Protein AF-A0A2A3TTP2-F1 (afdb_monomer_lite)

Secondary structure (DSSP, 8-state):
------------------PPP-PPPPP---TTSEEEEEE-TTS-EEEEEE--HHHHIIIIIGGGEETTEE-HHHHHHHHHHHTBSS---HHHHHTTS-TGGGEEEEEEE-TTS-EEEEEEE---HHHHHHHHHHTB-TTS-B-HHHHHHHHHHHTEEES---GGGGGS-S-HHHHHHHHHHHHHHHHTTSTHHHHHHHHHHHHHHHT-

Foldseek 3Di:
DDDDPDDPPPCPPLPPFQWDDDDFAFDDDDPVFDWDWDQFPNRDIWIWTDPDDVCCCVQQVVQQDDLNDGQPLRNLVSLCVPTTRGNDDQVRQQVRFDPVLQKDWDWDQWPVRDIDIWIFGAQGPSLLSVLQVQQADSVRDGPVLSSLQSLLVRTGPPPNDDPVVCVRTDCSVVSSVVSVVSNVSRSVSGSSVVVSVVSVVVSVVVVD

Organism: Levilactobacillus brevis (NCBI:txid1580)

pLDDT: mean 88.19, std 18.25, range [30.67, 98.69]

Radius of gyration: 20.8 Å; chains: 1; bounding box: 52×46×54 Å

Structure (mmCIF, N/CA/C/O backbone):
data_AF-A0A2A3TTP2-F1
#
_entry.id   AF-A0A2A3TTP2-F1
#
loop_
_atom_site.group_PDB
_atom_site.id
_atom_site.type_symbol
_atom_site.label_atom_id
_atom_site.label_alt_id
_atom_site.label_comp_id
_atom_site.label_asym_id
_atom_site.label_entity_id
_atom_site.label_seq_id
_atom_site.pdbx_PDB_ins_code
_atom_site.Cartn_x
_atom_site.Cartn_y
_atom_site.Cartn_z
_atom_site.occupancy
_atom_site.B_iso_or_equiv
_atom_site.auth_seq_id
_atom_site.auth_comp_id
_atom_site.auth_asym_id
_atom_site.auth_atom_id
_atom_site.pdbx_PDB_model_num
ATOM 1 N N . MET A 1 1 ? -23.633 38.082 28.194 1.00 39.59 1 MET A N 1
ATOM 2 C CA . MET A 1 1 ? -24.013 36.800 27.574 1.00 39.59 1 MET A CA 1
ATOM 3 C C . MET A 1 1 ? -22.923 36.446 26.596 1.00 39.59 1 MET A C 1
ATOM 5 O O . MET A 1 1 ? -22.713 37.151 25.622 1.00 39.59 1 MET A O 1
ATOM 9 N N . THR A 1 2 ? -22.137 35.472 27.019 1.00 36.56 2 THR A N 1
ATOM 10 C CA . THR A 1 2 ? -21.093 34.767 26.287 1.00 36.56 2 THR A CA 1
ATOM 11 C C . THR A 1 2 ? -21.729 33.800 25.306 1.00 36.56 2 THR A C 1
ATOM 13 O O . THR A 1 2 ? -22.613 33.064 25.720 1.00 36.56 2 THR A O 1
ATOM 16 N N . GLU A 1 3 ? -21.207 33.734 24.091 1.00 37.69 3 GLU A N 1
ATOM 17 C CA . GLU A 1 3 ? -21.042 32.471 23.374 1.00 37.69 3 GLU A CA 1
ATOM 18 C C . GLU A 1 3 ? -19.829 32.648 22.457 1.00 37.69 3 GLU A C 1
ATOM 20 O O . GLU A 1 3 ? -19.797 33.505 21.576 1.00 37.69 3 GLU A O 1
ATOM 25 N N . LYS A 1 4 ? -18.753 31.945 22.820 1.00 33.88 4 LYS A N 1
ATOM 26 C CA . LYS A 1 4 ? -17.576 31.743 21.985 1.00 33.88 4 LYS A CA 1
ATOM 27 C C . LYS A 1 4 ? -17.893 30.526 21.128 1.00 33.88 4 LYS A C 1
ATOM 29 O O . LYS A 1 4 ? -18.061 29.446 21.682 1.00 33.88 4 LYS A O 1
ATOM 34 N N . ASP A 1 5 ? -17.929 30.712 19.817 1.00 36.34 5 ASP A N 1
ATOM 35 C CA . ASP A 1 5 ? -17.832 29.612 18.866 1.00 36.34 5 ASP A CA 1
ATOM 36 C C . ASP A 1 5 ? -16.412 29.035 18.940 1.00 36.34 5 ASP A C 1
ATOM 38 O O . ASP A 1 5 ? -15.449 29.621 18.437 1.00 36.34 5 ASP A O 1
ATOM 42 N N . GLU A 1 6 ? -16.266 27.896 19.614 1.00 33.97 6 GLU A N 1
ATOM 43 C CA . GLU A 1 6 ? -15.087 27.046 19.485 1.00 33.97 6 GLU A CA 1
ATOM 44 C C . GLU A 1 6 ? -15.267 26.170 18.245 1.00 33.97 6 GLU A C 1
ATOM 46 O O . GLU A 1 6 ? -15.889 25.111 18.274 1.00 33.97 6 GLU A O 1
ATOM 51 N N . ALA A 1 7 ? -14.708 26.630 17.127 1.00 32.50 7 ALA A N 1
ATOM 52 C CA . ALA A 1 7 ? -14.416 25.759 16.003 1.00 32.50 7 ALA A CA 1
ATOM 53 C C . ALA A 1 7 ? -13.406 24.700 16.475 1.00 32.50 7 ALA A C 1
ATOM 55 O O . ALA A 1 7 ? -12.249 25.018 16.760 1.00 32.50 7 ALA A O 1
ATOM 56 N N . GLN A 1 8 ? -13.851 23.445 16.576 1.00 32.38 8 GLN A N 1
ATOM 57 C CA . GLN A 1 8 ? -12.972 22.297 16.771 1.00 32.38 8 GLN A CA 1
ATOM 58 C C . GLN A 1 8 ? -12.010 22.216 15.585 1.00 32.38 8 GLN A C 1
ATOM 60 O O . GLN A 1 8 ? -12.371 21.826 14.477 1.00 32.38 8 GLN A O 1
ATOM 65 N N . ALA A 1 9 ? -10.768 22.624 15.826 1.00 30.67 9 ALA A N 1
ATOM 66 C CA . ALA A 1 9 ? -9.667 22.374 14.924 1.00 30.67 9 ALA A CA 1
ATOM 67 C C . ALA A 1 9 ? -9.434 20.858 14.865 1.00 30.67 9 ALA A C 1
ATOM 69 O O . ALA A 1 9 ? -8.957 20.258 15.830 1.00 30.67 9 ALA A O 1
ATOM 70 N N . THR A 1 10 ? -9.747 20.238 13.729 1.00 31.72 10 THR A N 1
ATOM 71 C CA . THR A 1 10 ? -9.201 18.931 13.359 1.00 31.72 10 THR A CA 1
ATOM 72 C C . THR A 1 10 ? -7.696 19.096 13.206 1.00 31.72 10 THR A C 1
ATOM 74 O O . THR A 1 10 ? -7.185 19.506 12.164 1.00 31.72 10 THR A O 1
ATOM 77 N N . ASN A 1 11 ? -6.985 18.850 14.301 1.00 34.56 11 ASN A N 1
ATOM 78 C CA . ASN A 1 11 ? -5.535 18.840 14.361 1.00 34.56 11 ASN A CA 1
ATOM 79 C C . ASN A 1 11 ? -5.049 17.529 13.724 1.00 34.56 11 ASN A C 1
ATOM 81 O O . ASN A 1 11 ? -4.617 16.606 14.410 1.00 34.56 11 ASN A O 1
ATOM 85 N N . THR A 1 12 ? -5.153 17.416 12.399 1.00 37.44 12 THR A N 1
ATOM 86 C CA . THR A 1 12 ? -4.472 16.350 11.661 1.00 37.44 12 THR A CA 1
ATOM 87 C C . THR A 1 12 ? -2.995 16.725 11.627 1.00 37.44 12 THR A C 1
ATOM 89 O O . THR A 1 12 ? -2.518 17.397 10.713 1.00 37.44 12 THR A O 1
ATOM 92 N N . ALA A 1 13 ? -2.273 16.376 12.691 1.00 35.25 13 ALA A N 1
ATOM 93 C CA . ALA A 1 13 ? -0.829 16.496 12.719 1.00 35.25 13 ALA A CA 1
ATOM 94 C C . ALA A 1 13 ? -0.271 15.614 11.595 1.00 35.25 13 ALA A C 1
ATOM 96 O O . ALA A 1 13 ? -0.283 14.389 11.690 1.00 35.25 13 ALA A O 1
ATOM 97 N N . VAL A 1 14 ? 0.193 16.245 10.515 1.00 37.81 14 VAL A N 1
ATOM 98 C CA . VAL A 1 14 ? 1.004 15.582 9.494 1.00 37.81 14 VAL A CA 1
ATOM 99 C C . VAL A 1 14 ? 2.281 15.148 10.199 1.00 37.81 14 VAL A C 1
ATOM 101 O O . VAL A 1 14 ? 3.166 15.959 10.475 1.00 37.81 14 VAL A O 1
ATOM 104 N N . LYS A 1 15 ? 2.335 13.876 10.588 1.00 43.06 15 LYS A N 1
ATOM 105 C CA . LYS A 1 15 ? 3.514 13.279 11.201 1.00 43.06 15 LYS A CA 1
ATOM 106 C C . LYS A 1 15 ? 4.619 13.303 10.147 1.00 43.06 15 LYS A C 1
ATOM 108 O O . LYS A 1 15 ? 4.478 12.697 9.092 1.00 43.06 15 LYS A O 1
ATOM 113 N N . THR A 1 16 ? 5.698 14.040 10.403 1.00 40.31 16 THR A N 1
ATOM 114 C CA . THR A 1 16 ? 6.881 14.025 9.537 1.00 40.31 16 THR A CA 1
ATOM 115 C C . THR A 1 16 ? 7.521 12.648 9.647 1.00 40.31 16 THR A C 1
ATOM 117 O O . THR A 1 16 ? 8.136 12.314 10.663 1.00 40.31 16 THR A O 1
ATOM 120 N N . THR A 1 17 ? 7.313 11.812 8.640 1.00 51.41 17 THR A N 1
ATOM 121 C CA . THR A 1 17 ? 7.633 10.397 8.741 1.00 51.41 17 THR A CA 1
ATOM 122 C C . THR A 1 17 ? 9.123 10.143 8.577 1.00 51.41 17 THR A C 1
ATOM 124 O O . THR A 1 17 ? 9.726 10.488 7.564 1.00 51.41 17 THR A O 1
ATOM 127 N N . THR A 1 18 ? 9.748 9.547 9.594 1.00 54.12 18 THR A N 1
ATOM 128 C CA . THR A 1 18 ? 11.189 9.264 9.577 1.00 54.12 18 THR A CA 1
ATOM 129 C C . THR A 1 18 ? 11.417 7.881 8.965 1.00 54.12 18 THR A C 1
ATOM 131 O O . THR A 1 18 ? 11.303 6.868 9.657 1.00 54.12 18 THR A O 1
ATOM 134 N N . ARG A 1 19 ? 11.715 7.834 7.659 1.00 68.81 19 ARG A N 1
ATOM 135 C CA . ARG A 1 19 ? 11.901 6.582 6.900 1.00 68.81 19 ARG A CA 1
ATOM 136 C C . ARG A 1 19 ? 13.218 5.883 7.265 1.00 68.81 19 ARG A C 1
ATOM 138 O O . ARG A 1 19 ? 14.263 6.532 7.364 1.00 68.81 19 ARG A O 1
ATOM 145 N N . LYS A 1 20 ? 13.210 4.554 7.439 1.00 65.12 20 LYS A N 1
ATOM 146 C CA . LYS A 1 20 ? 14.442 3.780 7.701 1.00 65.12 20 LYS A CA 1
ATOM 147 C C . LYS A 1 20 ? 15.233 3.511 6.414 1.00 65.12 20 LYS A C 1
ATOM 149 O O . LYS A 1 20 ? 14.691 3.078 5.401 1.00 65.12 20 LYS A O 1
ATOM 154 N N . LYS A 1 21 ? 16.559 3.673 6.493 1.00 56.47 21 LYS A N 1
ATOM 155 C CA . LYS A 1 21 ? 17.506 3.312 5.426 1.00 56.47 21 LYS A CA 1
ATOM 156 C C . LYS A 1 21 ? 17.661 1.787 5.333 1.00 56.47 21 LYS A C 1
ATOM 158 O O . LYS A 1 21 ? 17.961 1.150 6.343 1.00 56.47 21 LYS A O 1
ATOM 163 N N . ALA A 1 22 ? 17.518 1.205 4.143 1.00 60.09 22 ALA A N 1
ATOM 164 C CA . ALA A 1 22 ? 17.702 -0.231 3.909 1.00 60.09 22 ALA A CA 1
ATOM 165 C C . ALA A 1 22 ? 18.687 -0.475 2.754 1.00 60.09 22 ALA A C 1
ATOM 167 O O . ALA A 1 22 ? 18.695 0.254 1.768 1.00 60.09 22 ALA A O 1
ATOM 168 N N . THR A 1 23 ? 19.539 -1.499 2.876 1.00 54.22 23 THR A N 1
ATOM 169 C CA . THR A 1 23 ? 20.556 -1.828 1.861 1.00 54.22 23 THR A CA 1
ATOM 170 C C . THR A 1 23 ? 20.078 -3.002 0.998 1.00 54.22 23 THR A C 1
ATOM 172 O O . THR A 1 23 ? 19.914 -4.103 1.532 1.00 54.22 23 THR A O 1
ATOM 175 N N . PRO A 1 24 ? 19.875 -2.827 -0.318 1.00 59.62 24 PRO A N 1
ATOM 176 C CA . PRO A 1 24 ? 19.347 -3.881 -1.182 1.00 59.62 24 PRO A CA 1
ATOM 177 C C . PRO A 1 24 ? 20.398 -4.935 -1.567 1.00 59.62 24 PRO A C 1
ATOM 179 O O . PRO A 1 24 ? 21.606 -4.678 -1.593 1.00 59.62 24 PRO A O 1
ATOM 182 N N . LYS A 1 25 ? 19.929 -6.135 -1.941 1.00 57.06 25 LYS A N 1
ATOM 183 C CA . LYS A 1 25 ? 20.753 -7.148 -2.624 1.00 57.06 25 LYS A CA 1
ATOM 184 C C . LYS A 1 25 ? 20.909 -6.767 -4.100 1.00 57.06 25 LYS A C 1
ATOM 186 O O . LYS A 1 25 ? 19.914 -6.576 -4.796 1.00 57.06 25 LYS A O 1
ATOM 191 N N . LYS A 1 26 ? 22.153 -6.694 -4.585 1.00 54.66 26 LYS A N 1
ATOM 192 C CA . LYS A 1 26 ? 22.475 -6.312 -5.971 1.00 54.66 26 LYS A CA 1
ATOM 193 C C . LYS A 1 26 ? 22.101 -7.420 -6.962 1.00 54.66 26 LYS A C 1
ATOM 195 O O . LYS A 1 26 ? 22.529 -8.561 -6.792 1.00 54.66 26 LYS A O 1
ATOM 200 N N . LYS A 1 27 ? 21.378 -7.069 -8.028 1.00 56.06 27 LYS A N 1
ATOM 201 C CA . LYS A 1 27 ? 21.260 -7.884 -9.251 1.00 56.06 27 LYS A CA 1
ATOM 202 C C . LYS A 1 27 ? 22.264 -7.355 -10.289 1.00 56.06 27 LYS A C 1
ATOM 204 O O . LYS A 1 27 ? 22.537 -6.163 -10.316 1.00 56.06 27 LYS A O 1
ATOM 209 N N . ASN A 1 28 ? 22.852 -8.237 -11.102 1.00 53.97 28 ASN A N 1
ATOM 210 C CA . ASN A 1 28 ? 23.812 -7.861 -12.150 1.00 53.97 28 ASN A CA 1
ATOM 211 C C . ASN A 1 28 ? 23.094 -7.755 -13.502 1.00 53.97 28 ASN A C 1
ATOM 213 O O . ASN A 1 28 ? 22.789 -8.785 -14.103 1.00 53.97 28 ASN A O 1
ATOM 217 N N . TYR A 1 29 ? 22.873 -6.540 -14.003 1.00 59.47 29 TYR A N 1
ATOM 218 C CA . TYR A 1 29 ? 22.369 -6.297 -15.359 1.00 59.47 29 TYR A CA 1
ATOM 219 C C . TYR A 1 29 ? 23.425 -5.601 -16.244 1.00 59.47 29 TYR A C 1
ATOM 221 O O . TYR A 1 29 ? 24.465 -5.135 -15.771 1.00 59.47 29 TYR A O 1
ATOM 229 N N . SER A 1 30 ? 23.203 -5.599 -17.564 1.00 60.75 30 SER A N 1
ATOM 230 C CA . SER A 1 30 ? 24.155 -5.069 -18.552 1.00 60.75 30 SER A CA 1
ATOM 231 C C . SER A 1 30 ? 24.137 -3.538 -18.609 1.00 60.75 30 SER A C 1
ATOM 233 O O . SER A 1 30 ? 23.110 -2.948 -18.932 1.00 60.75 30 SER A O 1
ATOM 235 N N . LYS A 1 31 ? 25.307 -2.902 -18.451 1.00 62.25 31 LYS A N 1
ATOM 236 C CA . LYS A 1 31 ? 25.517 -1.436 -18.538 1.00 62.25 31 LYS A CA 1
ATOM 237 C C . LYS A 1 31 ? 25.180 -0.799 -19.899 1.00 62.25 31 LYS A C 1
ATOM 239 O O . LYS A 1 31 ? 25.322 0.405 -20.065 1.00 62.25 31 LYS A O 1
ATOM 244 N N . THR A 1 32 ? 24.824 -1.599 -20.902 1.00 76.06 32 THR A N 1
ATOM 245 C CA . THR A 1 32 ? 24.463 -1.127 -22.249 1.00 76.06 32 THR A CA 1
ATOM 246 C C . THR A 1 32 ? 22.987 -0.755 -22.384 1.00 76.06 32 THR A C 1
ATOM 248 O O . THR A 1 32 ? 22.600 -0.168 -23.393 1.00 76.06 32 THR A O 1
ATOM 251 N N . MET A 1 33 ? 22.154 -1.124 -21.410 1.00 84.06 33 MET A N 1
ATOM 252 C CA . MET A 1 33 ? 20.734 -0.775 -21.393 1.00 84.06 33 MET A CA 1
ATOM 253 C C . MET A 1 33 ? 20.541 0.673 -20.930 1.00 84.06 33 MET A C 1
ATOM 255 O O . MET A 1 33 ? 21.427 1.259 -20.313 1.00 84.06 33 MET A O 1
ATOM 259 N N . LYS A 1 34 ? 19.383 1.272 -21.236 1.00 91.12 34 LYS A N 1
ATOM 260 C CA . LYS A 1 34 ? 19.037 2.587 -20.678 1.00 91.12 34 LYS A CA 1
ATOM 261 C C . LYS A 1 34 ? 18.768 2.417 -19.184 1.00 91.12 34 LYS A C 1
ATOM 263 O O . LYS A 1 34 ? 17.953 1.566 -18.821 1.00 91.12 34 LYS A O 1
ATOM 268 N N . GLN A 1 35 ? 19.431 3.220 -18.358 1.00 93.19 35 GLN A N 1
ATOM 269 C CA . GLN A 1 35 ? 19.325 3.164 -16.902 1.00 93.19 35 GLN A CA 1
ATOM 270 C C . GLN A 1 35 ? 19.128 4.561 -16.313 1.00 93.19 35 GLN A C 1
ATOM 272 O O . GLN A 1 35 ? 19.567 5.550 -16.904 1.00 93.19 35 GLN A O 1
ATOM 277 N N . GLU A 1 36 ? 18.504 4.631 -15.144 1.00 94.50 36 GLU A N 1
ATOM 278 C CA . GLU A 1 36 ? 18.348 5.860 -14.368 1.00 94.50 36 GLU A CA 1
ATOM 279 C C . GLU A 1 36 ? 18.420 5.541 -12.875 1.00 94.50 36 GLU A C 1
ATOM 281 O O . GLU A 1 36 ? 17.774 4.605 -12.414 1.00 94.50 36 GLU A O 1
ATOM 286 N N . THR A 1 37 ? 19.209 6.303 -12.118 1.00 95.00 37 THR A N 1
ATOM 287 C CA . THR A 1 37 ? 19.206 6.215 -10.654 1.00 95.00 37 THR A CA 1
ATOM 288 C C . THR A 1 37 ? 18.190 7.202 -10.100 1.00 95.00 37 THR A C 1
ATOM 290 O O . THR A 1 37 ? 18.296 8.402 -10.352 1.00 95.00 37 THR A O 1
ATOM 293 N N . PHE A 1 38 ? 17.245 6.700 -9.314 1.00 96.31 38 PHE A N 1
ATOM 294 C CA . PHE A 1 38 ? 16.326 7.486 -8.504 1.00 96.31 38 PHE A CA 1
ATOM 295 C C . PHE A 1 38 ? 16.814 7.527 -7.053 1.00 96.31 38 PHE A C 1
ATOM 297 O O . PHE A 1 38 ? 17.166 6.492 -6.486 1.00 96.31 38 PHE A O 1
ATOM 304 N N . THR A 1 39 ? 16.818 8.711 -6.445 1.00 95.00 39 THR A N 1
ATOM 305 C CA . THR A 1 39 ? 17.136 8.893 -5.024 1.00 95.00 39 THR A CA 1
ATOM 306 C C . THR A 1 39 ? 15.856 9.246 -4.277 1.00 95.00 39 THR A C 1
ATOM 308 O O . THR A 1 39 ? 15.274 10.301 -4.517 1.00 95.00 39 THR A O 1
ATOM 311 N N . ALA A 1 40 ? 15.445 8.355 -3.380 1.00 95.19 40 ALA A N 1
ATOM 312 C CA . ALA A 1 40 ? 14.324 8.527 -2.463 1.00 95.19 40 ALA A CA 1
ATOM 313 C C . ALA A 1 40 ? 14.541 9.696 -1.491 1.00 95.19 40 ALA A C 1
ATOM 315 O O . ALA A 1 40 ? 15.687 10.054 -1.197 1.00 95.19 40 ALA A O 1
ATOM 316 N N . GLU A 1 41 ? 13.468 10.228 -0.896 1.00 92.00 41 GLU A N 1
ATOM 317 C CA . GLU A 1 41 ? 13.590 11.259 0.154 1.00 92.00 41 GLU A CA 1
ATOM 318 C C . GLU A 1 41 ? 14.356 10.741 1.384 1.00 92.00 41 GLU A C 1
ATOM 320 O O . GLU A 1 41 ? 15.033 11.503 2.075 1.00 92.00 41 GLU A O 1
ATOM 325 N N . SER A 1 42 ? 14.325 9.425 1.624 1.00 89.06 42 SER A N 1
ATOM 326 C CA . SER A 1 42 ? 15.141 8.752 2.644 1.00 89.06 42 SER A CA 1
ATOM 327 C C . SER A 1 42 ? 16.649 8.743 2.338 1.00 89.06 42 SER A C 1
ATOM 329 O O . SER A 1 42 ? 17.462 8.367 3.189 1.00 89.06 42 SER A O 1
ATOM 331 N N . GLY A 1 43 ? 17.046 9.118 1.118 1.00 89.81 43 GLY A N 1
ATOM 332 C CA . GLY A 1 43 ? 18.412 9.027 0.606 1.00 89.81 43 GLY A CA 1
ATOM 333 C C . GLY A 1 43 ? 18.815 7.625 0.131 1.00 89.81 43 GLY A C 1
ATOM 334 O O . GLY A 1 43 ? 20.001 7.392 -0.124 1.00 89.81 43 GLY A O 1
ATOM 335 N N . ASN A 1 44 ? 17.876 6.676 0.041 1.00 90.81 44 ASN A N 1
ATOM 336 C CA . ASN A 1 44 ? 18.105 5.394 -0.627 1.00 90.81 44 ASN A CA 1
ATOM 337 C C . ASN A 1 44 ? 18.170 5.596 -2.149 1.00 90.81 44 ASN A C 1
ATOM 339 O O . ASN A 1 44 ? 17.378 6.339 -2.722 1.00 90.81 44 ASN A O 1
ATOM 343 N N . GLU A 1 45 ? 19.099 4.912 -2.813 1.00 93.12 45 GLU A N 1
ATOM 344 C CA . GLU A 1 45 ? 19.222 4.945 -4.271 1.00 93.12 45 GLU A CA 1
ATOM 345 C C . GLU A 1 45 ? 18.665 3.662 -4.891 1.00 93.12 45 GLU A C 1
ATOM 347 O O . GLU A 1 45 ? 18.962 2.550 -4.441 1.00 93.12 45 GLU A O 1
ATOM 352 N N . TYR A 1 46 ? 17.891 3.829 -5.960 1.00 93.69 46 TYR A N 1
ATOM 353 C CA . TYR A 1 46 ? 17.254 2.766 -6.721 1.00 93.69 46 TYR A CA 1
ATOM 354 C C . TYR A 1 46 ? 17.650 2.916 -8.186 1.00 93.69 46 TYR A C 1
ATOM 356 O O . TYR A 1 46 ? 17.367 3.931 -8.816 1.00 93.69 46 TYR A O 1
ATOM 364 N N . LEU A 1 47 ? 18.330 1.913 -8.735 1.00 93.12 47 LEU A N 1
ATOM 365 C CA . LEU A 1 47 ? 18.697 1.897 -10.147 1.00 93.12 47 LEU A CA 1
ATOM 366 C C . LEU A 1 47 ? 17.569 1.244 -10.949 1.00 93.12 47 LEU A C 1
ATOM 368 O O . LEU A 1 47 ? 17.203 0.098 -10.687 1.00 93.12 47 LEU A O 1
ATOM 372 N N . PHE A 1 48 ? 17.021 1.970 -11.915 1.00 95.31 48 PHE A N 1
ATOM 373 C CA . PHE A 1 48 ? 16.020 1.482 -12.854 1.00 95.31 48 PHE A CA 1
ATOM 374 C C . PHE A 1 48 ? 16.672 1.149 -14.183 1.00 95.31 48 PHE A C 1
ATOM 376 O O . PHE A 1 48 ? 17.513 1.905 -14.671 1.00 95.31 48 PHE A O 1
ATOM 383 N N . THR A 1 49 ? 16.225 0.062 -14.800 1.00 93.25 49 THR A N 1
ATOM 384 C CA . THR A 1 49 ? 16.718 -0.383 -16.100 1.00 93.25 49 THR A CA 1
ATOM 385 C C . THR A 1 49 ? 15.581 -0.706 -17.029 1.00 93.25 49 THR A C 1
ATOM 387 O O . THR A 1 49 ? 14.589 -1.324 -16.650 1.00 93.25 49 THR A O 1
ATOM 390 N N . TYR A 1 50 ? 15.735 -0.278 -18.279 1.00 94.94 50 TYR A N 1
ATOM 391 C CA . TYR A 1 50 ? 14.778 -0.549 -19.334 1.00 94.94 50 TYR A CA 1
ATOM 392 C C . TYR A 1 50 ? 15.252 -1.743 -20.179 1.00 94.94 50 TYR A C 1
ATOM 394 O O . TYR A 1 50 ? 16.108 -1.567 -21.054 1.00 94.94 50 TYR A O 1
ATOM 402 N N . PRO A 1 51 ? 14.700 -2.957 -19.973 1.00 91.69 51 PRO A N 1
ATOM 403 C CA . PRO A 1 51 ? 15.153 -4.185 -20.637 1.00 91.69 51 PRO A CA 1
ATOM 404 C C . PRO A 1 51 ? 14.712 -4.306 -22.107 1.00 91.69 51 PRO A C 1
ATOM 406 O O . PRO A 1 51 ? 14.928 -5.338 -22.741 1.00 91.69 51 PRO A O 1
ATOM 409 N N . GLY A 1 52 ? 14.099 -3.260 -22.663 1.00 92.56 52 GLY A N 1
ATOM 410 C CA . GLY A 1 52 ? 13.634 -3.202 -24.044 1.00 92.56 52 GLY A CA 1
ATOM 411 C C . GLY A 1 52 ? 12.114 -3.266 -24.166 1.00 92.56 52 GLY A C 1
ATOM 412 O O . GLY A 1 52 ? 11.419 -3.888 -23.365 1.00 92.56 52 GLY A O 1
ATOM 413 N N . THR A 1 53 ? 11.596 -2.627 -25.212 1.00 94.88 53 THR A N 1
ATOM 414 C CA . THR A 1 53 ? 10.166 -2.324 -25.360 1.00 94.88 53 THR A CA 1
ATOM 415 C C . THR A 1 53 ? 9.272 -3.554 -25.382 1.00 94.88 53 THR A C 1
ATOM 417 O O . THR A 1 53 ? 8.287 -3.598 -24.653 1.00 94.88 53 THR A O 1
ATOM 420 N N . PHE A 1 54 ? 9.624 -4.584 -26.156 1.00 95.06 54 PHE A N 1
ATOM 421 C CA . PHE A 1 54 ? 8.825 -5.812 -26.207 1.00 95.06 54 PHE A CA 1
ATOM 422 C C . PHE A 1 54 ? 8.759 -6.512 -24.843 1.00 95.06 54 PHE A C 1
ATOM 424 O O . PHE A 1 54 ? 7.700 -6.975 -24.427 1.00 95.06 54 PHE A O 1
ATOM 431 N N . PHE A 1 55 ? 9.886 -6.553 -24.125 1.00 95.00 55 PHE A N 1
ATOM 432 C CA . PHE A 1 55 ? 9.944 -7.167 -22.803 1.00 95.00 55 PHE A CA 1
ATOM 433 C C . PHE A 1 55 ? 9.086 -6.396 -21.800 1.00 95.00 55 PHE A C 1
ATOM 435 O O . PHE A 1 55 ? 8.306 -7.009 -21.080 1.00 95.00 55 PHE A O 1
ATOM 442 N N . VAL A 1 56 ? 9.196 -5.065 -21.767 1.00 96.75 56 VAL A N 1
ATOM 443 C CA . VAL A 1 56 ? 8.415 -4.223 -20.850 1.00 96.75 56 VAL A CA 1
ATOM 444 C C . VAL A 1 56 ? 6.921 -4.304 -21.153 1.00 96.75 56 VAL A C 1
ATOM 446 O O . VAL A 1 56 ? 6.135 -4.485 -20.224 1.00 96.75 56 VAL A O 1
ATOM 449 N N . GLN A 1 57 ? 6.525 -4.265 -22.430 1.00 97.06 57 GLN A N 1
ATOM 450 C CA . GLN A 1 57 ? 5.126 -4.461 -22.816 1.00 97.06 57 GLN A CA 1
ATOM 451 C C . GLN A 1 57 ? 4.599 -5.791 -22.264 1.00 97.06 57 GLN A C 1
ATOM 453 O O . GLN A 1 57 ? 3.612 -5.802 -21.542 1.00 97.06 57 GLN A O 1
ATOM 458 N N . GLN A 1 58 ? 5.311 -6.897 -22.498 1.00 97.25 58 GLN A N 1
ATOM 459 C CA . GLN A 1 58 ? 4.842 -8.222 -22.092 1.00 97.25 58 GLN A CA 1
ATOM 460 C C . GLN A 1 58 ? 4.898 -8.461 -20.573 1.00 97.25 58 GLN A C 1
ATOM 462 O O . GLN A 1 58 ? 4.023 -9.117 -20.009 1.00 97.25 58 GLN A O 1
ATOM 467 N N . LYS A 1 59 ? 5.978 -8.037 -19.908 1.00 97.06 59 LYS A N 1
ATOM 468 C CA . LYS A 1 59 ? 6.298 -8.438 -18.525 1.00 97.06 59 LYS A CA 1
ATOM 469 C C . LYS A 1 59 ? 5.919 -7.410 -17.473 1.00 97.06 59 LYS A C 1
ATOM 471 O O . LYS A 1 59 ? 5.954 -7.762 -16.298 1.00 97.06 59 LYS A O 1
ATOM 476 N N . VAL A 1 60 ? 5.579 -6.189 -17.878 1.00 96.94 60 VAL A N 1
ATOM 477 C CA . VAL A 1 60 ? 5.158 -5.109 -16.978 1.00 96.94 60 VAL A CA 1
ATOM 478 C C . VAL A 1 60 ? 3.754 -4.644 -17.325 1.00 96.94 60 VAL A C 1
ATOM 480 O O . VAL A 1 60 ? 2.861 -4.743 -16.488 1.00 96.94 60 VAL A O 1
ATOM 483 N N . VAL A 1 61 ? 3.532 -4.191 -18.560 1.00 96.62 61 VAL A N 1
ATOM 484 C CA . VAL A 1 61 ? 2.239 -3.615 -18.953 1.00 96.62 61 VAL A CA 1
ATOM 485 C C . VAL A 1 61 ? 1.172 -4.705 -19.042 1.00 96.62 61 VAL A C 1
ATOM 487 O O . VAL A 1 61 ? 0.265 -4.728 -18.221 1.00 96.62 61 VAL A O 1
ATOM 490 N N . ASP A 1 62 ? 1.319 -5.669 -19.951 1.00 96.56 62 ASP A N 1
ATOM 491 C CA . ASP A 1 62 ? 0.323 -6.726 -20.174 1.00 96.56 62 ASP A CA 1
ATOM 492 C C . ASP A 1 62 ? 0.136 -7.603 -18.926 1.00 96.56 62 ASP A C 1
ATOM 494 O O . ASP A 1 62 ? -0.978 -8.001 -18.597 1.00 96.56 62 ASP A O 1
ATOM 498 N N . ALA A 1 63 ? 1.225 -7.867 -18.196 1.00 96.75 63 ALA A N 1
ATOM 499 C CA . ALA A 1 63 ? 1.212 -8.668 -16.973 1.00 96.75 63 ALA A CA 1
ATOM 500 C C . ALA A 1 63 ? 0.464 -8.007 -15.801 1.00 96.75 63 ALA A C 1
ATOM 502 O O . ALA A 1 63 ? 0.126 -8.702 -14.845 1.00 96.75 63 ALA A O 1
ATOM 503 N N . SER A 1 64 ? 0.216 -6.694 -15.864 1.00 97.38 64 SER A N 1
ATOM 504 C CA . SER A 1 64 ? -0.520 -5.948 -14.838 1.00 97.38 64 SER A CA 1
ATOM 505 C C . SER A 1 64 ? -1.976 -5.664 -15.205 1.00 97.38 64 SER A C 1
ATOM 507 O O . SER A 1 64 ? -2.680 -5.012 -14.442 1.00 97.38 64 SER A O 1
ATOM 509 N N . MET A 1 65 ? -2.460 -6.154 -16.348 1.00 95.50 65 MET A N 1
ATOM 510 C CA . MET A 1 65 ? -3.838 -5.930 -16.783 1.00 95.50 65 MET A CA 1
ATOM 511 C C . MET A 1 65 ? -4.783 -7.013 -16.247 1.00 95.50 65 MET A C 1
ATOM 513 O O . MET A 1 65 ? -4.610 -8.199 -16.524 1.00 95.50 65 MET A O 1
ATOM 517 N N . VAL A 1 66 ? -5.841 -6.598 -15.550 1.00 90.94 66 VAL A N 1
ATOM 518 C CA . VAL A 1 66 ? -6.928 -7.457 -15.059 1.00 90.94 66 VAL A CA 1
ATOM 519 C C . VAL A 1 66 ? -8.262 -6.845 -15.469 1.00 90.94 66 VAL A C 1
ATOM 521 O O . VAL A 1 66 ? -8.542 -5.683 -15.189 1.00 90.94 66 VAL A O 1
ATOM 524 N N . ASN A 1 67 ? -9.104 -7.621 -16.159 1.00 86.44 67 ASN A N 1
ATOM 525 C CA . ASN A 1 67 ? -10.442 -7.194 -16.595 1.00 86.44 67 ASN A CA 1
ATOM 526 C C . ASN A 1 67 ? -10.469 -5.840 -17.340 1.00 86.44 67 ASN A C 1
ATOM 528 O O . ASN A 1 67 ? -11.426 -5.081 -17.225 1.00 86.44 67 ASN A O 1
ATOM 532 N N . GLY A 1 68 ? -9.418 -5.535 -18.110 1.00 85.56 68 GLY A N 1
ATOM 533 C CA . GLY A 1 68 ? -9.312 -4.298 -18.894 1.00 85.56 68 GLY A CA 1
ATOM 534 C C . GLY A 1 68 ? -8.792 -3.077 -18.128 1.00 85.56 68 GLY A C 1
ATOM 535 O O . GLY A 1 68 ? -8.649 -2.017 -18.732 1.00 85.56 68 GLY A O 1
ATOM 536 N N . PHE A 1 69 ? -8.454 -3.222 -16.847 1.00 90.06 69 PHE A N 1
ATOM 537 C CA . PHE A 1 69 ? -7.827 -2.181 -16.034 1.00 90.06 69 PHE A CA 1
ATOM 538 C C . PHE A 1 69 ? -6.437 -2.616 -15.585 1.00 90.06 69 PHE A C 1
ATOM 540 O O . PHE A 1 69 ? -6.148 -3.807 -15.493 1.00 90.06 69 PHE A O 1
ATOM 547 N N . GLN A 1 70 ? -5.579 -1.645 -15.294 1.00 93.25 70 GLN A N 1
ATOM 548 C CA . GLN A 1 70 ? -4.285 -1.924 -14.696 1.00 93.25 70 GLN A CA 1
ATOM 549 C C . GLN A 1 70 ? -4.445 -2.117 -13.184 1.00 93.25 70 GLN A C 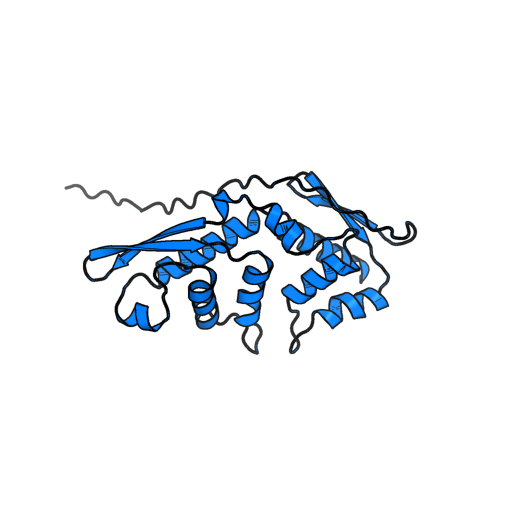1
ATOM 551 O O . GLN A 1 70 ? -4.892 -1.207 -12.482 1.00 93.25 70 GLN A O 1
ATOM 556 N N . ASP A 1 71 ? -4.078 -3.300 -12.706 1.00 96.06 71 ASP A N 1
ATOM 557 C CA . ASP A 1 71 ? -4.022 -3.660 -11.293 1.00 96.06 71 ASP A CA 1
ATOM 558 C C . ASP A 1 71 ? -2.701 -3.157 -10.696 1.00 96.06 71 ASP A C 1
ATOM 560 O O . ASP A 1 71 ? -1.613 -3.490 -11.186 1.00 96.06 71 ASP A O 1
ATOM 564 N N . LYS A 1 72 ? -2.777 -2.329 -9.645 1.00 95.38 72 LYS A N 1
ATOM 565 C CA . LYS A 1 72 ? -1.577 -1.731 -9.045 1.00 95.38 72 LYS A CA 1
ATOM 566 C C . LYS A 1 72 ? -0.685 -2.756 -8.359 1.00 95.38 72 LYS A C 1
ATOM 568 O O . LYS A 1 72 ? 0.533 -2.614 -8.427 1.00 95.38 72 LYS A O 1
ATOM 573 N N . VAL A 1 73 ? -1.250 -3.783 -7.721 1.00 97.50 73 VAL A N 1
ATOM 574 C CA . VAL A 1 73 ? -0.457 -4.819 -7.042 1.00 97.50 73 VAL A CA 1
ATOM 575 C C . VAL A 1 73 ? 0.399 -5.550 -8.072 1.00 97.50 73 VAL A C 1
ATOM 577 O O . VAL A 1 73 ? 1.613 -5.664 -7.891 1.00 97.50 73 VAL A O 1
ATOM 580 N N . LEU A 1 74 ? -0.202 -5.967 -9.189 1.00 98.12 74 LEU A N 1
ATOM 581 C CA . LEU A 1 74 ? 0.518 -6.648 -10.265 1.00 98.12 74 LEU A CA 1
ATOM 582 C C . LEU A 1 74 ? 1.514 -5.729 -10.979 1.00 98.12 74 LEU A C 1
ATOM 584 O O . LEU A 1 74 ? 2.621 -6.165 -11.302 1.00 98.12 74 LEU A O 1
ATOM 588 N N . LEU A 1 75 ? 1.156 -4.459 -11.203 1.00 98.31 75 LEU A N 1
ATOM 589 C CA . LEU A 1 75 ? 2.074 -3.472 -11.772 1.00 98.31 75 LEU A CA 1
ATOM 590 C C . LEU A 1 75 ? 3.318 -3.319 -10.898 1.00 98.31 75 LEU A C 1
ATOM 592 O O . LEU A 1 75 ? 4.435 -3.431 -11.400 1.00 98.31 75 LEU A O 1
ATOM 596 N N . TYR A 1 76 ? 3.143 -3.093 -9.599 1.00 98.38 76 TYR A N 1
ATOM 597 C CA . TYR A 1 76 ? 4.260 -2.866 -8.687 1.00 98.38 76 TYR A CA 1
ATOM 598 C C . TYR A 1 76 ? 5.130 -4.114 -8.526 1.00 98.38 76 TYR A C 1
ATOM 600 O O . TYR A 1 76 ? 6.357 -4.014 -8.567 1.00 98.38 76 TYR A O 1
ATOM 608 N N . GLU A 1 77 ? 4.530 -5.306 -8.462 1.00 98.19 77 GLU A N 1
ATOM 609 C CA . GLU A 1 77 ? 5.282 -6.566 -8.505 1.00 98.19 77 GLU A CA 1
ATOM 610 C C . GLU A 1 77 ? 6.102 -6.699 -9.794 1.00 98.19 77 GLU A C 1
ATOM 612 O O . GLU A 1 77 ? 7.267 -7.113 -9.760 1.00 98.19 77 GLU A O 1
ATOM 617 N N . ALA A 1 78 ? 5.535 -6.306 -10.935 1.00 97.88 78 ALA A N 1
ATOM 618 C CA . ALA A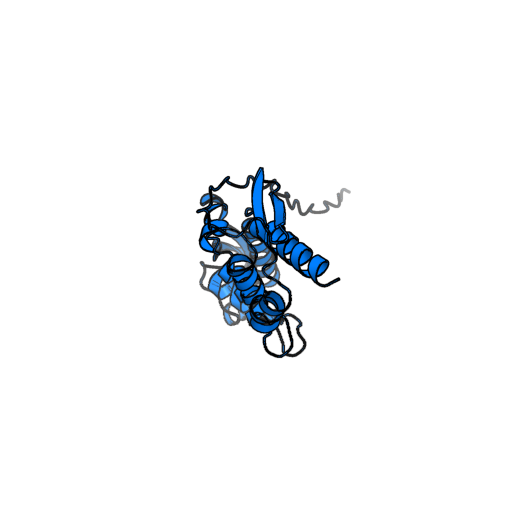 1 78 ? 6.243 -6.341 -12.202 1.00 97.88 78 ALA A CA 1
ATOM 619 C C . ALA A 1 78 ? 7.366 -5.296 -12.291 1.00 97.88 78 ALA A C 1
ATOM 621 O O . ALA A 1 78 ? 8.434 -5.620 -12.818 1.00 97.88 78 ALA A O 1
ATOM 622 N N . LEU A 1 79 ? 7.176 -4.084 -11.762 1.00 98.19 79 LEU A N 1
ATOM 623 C CA . LEU A 1 79 ? 8.215 -3.052 -11.697 1.00 98.19 79 LEU A CA 1
ATOM 624 C C . LEU A 1 79 ? 9.377 -3.497 -10.805 1.00 98.19 79 LEU A C 1
ATOM 626 O O . LEU A 1 79 ? 10.523 -3.508 -11.260 1.00 98.19 79 LEU A O 1
ATOM 630 N N . MET A 1 80 ? 9.095 -3.945 -9.577 1.00 96.69 80 MET A N 1
ATOM 631 C CA . MET A 1 80 ? 10.118 -4.457 -8.654 1.00 96.69 80 MET A CA 1
ATOM 632 C C . MET A 1 80 ? 10.916 -5.614 -9.264 1.00 96.69 80 MET A C 1
ATOM 634 O O . MET A 1 80 ? 12.132 -5.704 -9.098 1.00 96.69 80 MET A O 1
ATOM 638 N N . LYS A 1 81 ? 10.240 -6.498 -10.005 1.00 94.81 81 LYS A N 1
ATOM 639 C CA . LYS A 1 81 ? 10.869 -7.673 -10.608 1.00 94.81 81 LYS A CA 1
ATOM 640 C C . LYS A 1 81 ? 11.707 -7.355 -11.844 1.00 94.81 81 LYS A C 1
ATOM 642 O O . LYS A 1 81 ? 12.746 -7.990 -12.033 1.00 94.81 81 LYS A O 1
ATOM 647 N N . ASN A 1 82 ? 11.227 -6.457 -12.703 1.00 94.44 82 ASN A N 1
ATOM 648 C CA . ASN A 1 82 ? 11.729 -6.317 -14.072 1.00 94.44 82 ASN A CA 1
ATOM 649 C C . ASN A 1 82 ? 12.397 -4.971 -14.371 1.00 94.44 82 ASN A C 1
ATOM 651 O O . ASN A 1 82 ? 13.127 -4.889 -15.356 1.00 94.44 82 ASN A O 1
ATOM 655 N N . ILE A 1 83 ? 12.125 -3.934 -13.575 1.00 95.50 83 ILE A N 1
ATOM 656 C CA . ILE A 1 83 ? 12.627 -2.571 -13.798 1.00 95.50 83 ILE A CA 1
ATOM 657 C C . ILE A 1 83 ? 13.657 -2.184 -12.740 1.00 95.50 83 ILE A C 1
ATOM 659 O O . ILE A 1 83 ? 14.695 -1.630 -13.089 1.00 95.50 83 ILE A O 1
ATOM 663 N N . LEU A 1 84 ? 13.413 -2.493 -11.465 1.00 94.56 84 LEU A N 1
ATOM 664 C CA . LEU A 1 84 ? 14.361 -2.18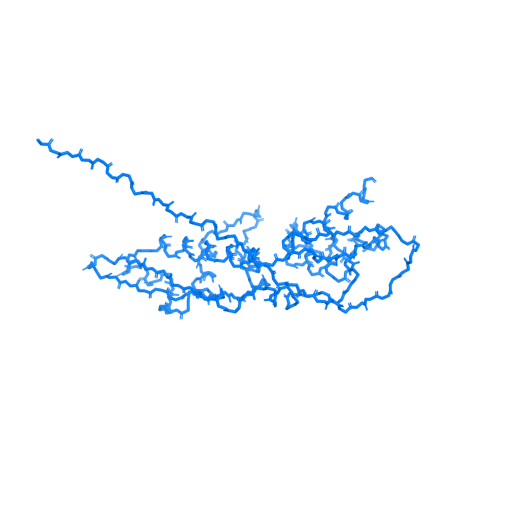3 -10.396 1.00 94.56 84 LEU A CA 1
ATOM 665 C C . LEU A 1 84 ? 15.538 -3.173 -10.386 1.00 94.56 84 LEU A C 1
ATOM 667 O O . LEU A 1 84 ? 15.364 -4.395 -10.336 1.00 94.56 84 LEU A O 1
ATOM 671 N N . GLU A 1 85 ? 16.762 -2.647 -10.354 1.00 88.00 85 GLU A N 1
ATOM 672 C CA . GLU A 1 85 ? 17.984 -3.439 -10.232 1.00 88.00 85 GLU A CA 1
ATOM 673 C C . GLU A 1 85 ? 18.266 -3.838 -8.779 1.00 88.00 85 GLU A C 1
ATOM 675 O O . GLU A 1 85 ? 19.184 -3.351 -8.121 1.00 88.00 85 GLU A O 1
ATOM 680 N N . GLY A 1 86 ? 17.475 -4.772 -8.266 1.00 85.00 86 GLY A N 1
ATOM 681 C CA . GLY A 1 86 ? 17.688 -5.350 -6.945 1.00 85.00 86 GLY A CA 1
ATOM 682 C C . GLY A 1 86 ? 16.652 -6.404 -6.602 1.00 85.00 86 GLY A C 1
ATOM 683 O O . GLY A 1 86 ? 15.690 -6.635 -7.340 1.00 85.00 86 GLY A O 1
ATOM 684 N N . ASP A 1 87 ? 16.886 -7.112 -5.505 1.00 86.19 87 ASP A N 1
ATOM 685 C CA . ASP A 1 87 ? 15.900 -8.034 -4.940 1.00 86.19 87 ASP A CA 1
ATOM 686 C C . ASP A 1 87 ? 14.939 -7.262 -4.033 1.00 86.19 87 ASP A C 1
ATOM 688 O O . ASP A 1 87 ? 15.089 -7.253 -2.813 1.00 86.19 87 ASP A O 1
ATOM 692 N N . TYR A 1 88 ? 14.033 -6.522 -4.673 1.00 91.62 88 TYR A N 1
ATOM 693 C CA . TYR A 1 88 ? 12.982 -5.761 -4.013 1.00 91.62 88 TYR A CA 1
ATOM 694 C C . TYR A 1 88 ? 11.678 -6.551 -4.042 1.00 91.62 88 TYR A C 1
ATOM 696 O O . TYR A 1 88 ? 11.289 -7.106 -5.072 1.00 91.62 88 TYR A O 1
ATOM 704 N N . ASP A 1 89 ? 11.008 -6.569 -2.904 1.00 94.81 89 ASP A N 1
ATOM 705 C CA . ASP A 1 89 ? 9.683 -7.126 -2.696 1.00 94.81 89 ASP A CA 1
ATOM 706 C C . ASP A 1 89 ? 8.932 -6.262 -1.674 1.00 94.81 89 ASP A C 1
ATOM 708 O O . ASP A 1 89 ? 9.473 -5.306 -1.115 1.00 94.81 89 ASP A O 1
ATOM 712 N N . TRP A 1 90 ? 7.668 -6.593 -1.431 1.00 96.94 90 TRP A N 1
ATOM 713 C CA . TRP A 1 90 ? 6.848 -5.906 -0.437 1.00 96.94 90 TRP A CA 1
ATOM 714 C C . TRP A 1 90 ? 7.496 -5.915 0.956 1.00 96.94 90 TRP A C 1
ATOM 716 O O . TRP A 1 90 ? 7.531 -4.879 1.614 1.00 96.94 90 TRP A O 1
ATOM 726 N N . ASP A 1 91 ? 8.096 -7.041 1.357 1.00 95.75 91 ASP A N 1
ATOM 727 C CA . ASP A 1 91 ? 8.752 -7.209 2.658 1.00 95.75 91 ASP A CA 1
ATOM 728 C C . ASP A 1 91 ? 9.961 -6.279 2.841 1.00 95.75 91 ASP A C 1
ATOM 730 O O . ASP A 1 91 ? 10.241 -5.833 3.957 1.00 95.75 91 ASP A O 1
ATOM 734 N N . TYR A 1 92 ? 10.718 -5.997 1.775 1.00 94.81 92 TYR A N 1
ATOM 735 C CA . TYR A 1 92 ? 11.806 -5.021 1.797 1.00 94.81 92 TYR A CA 1
ATOM 736 C C . TYR A 1 92 ? 11.286 -3.634 2.182 1.00 94.81 92 TYR A C 1
ATOM 738 O O . TYR A 1 92 ? 11.868 -2.982 3.051 1.00 94.81 92 TYR A O 1
ATOM 746 N N . PHE A 1 93 ? 10.185 -3.204 1.568 1.00 96.19 93 PHE A N 1
ATOM 747 C CA . PHE A 1 93 ? 9.594 -1.894 1.820 1.00 96.19 93 PHE A CA 1
ATOM 748 C C . PHE A 1 93 ? 8.855 -1.844 3.168 1.00 96.19 93 PHE A C 1
ATOM 750 O O . PHE A 1 93 ? 9.021 -0.884 3.916 1.00 96.19 93 PHE A O 1
ATOM 757 N N . ASP A 1 94 ? 8.166 -2.918 3.569 1.00 95.56 94 ASP A N 1
ATOM 758 C CA . ASP A 1 94 ? 7.500 -3.023 4.879 1.00 95.56 94 ASP A CA 1
ATOM 759 C C . ASP A 1 94 ? 8.484 -2.947 6.066 1.00 95.56 94 ASP A C 1
ATOM 761 O O . ASP A 1 94 ? 8.122 -2.517 7.166 1.00 95.56 94 ASP A O 1
ATOM 765 N N . LYS A 1 95 ? 9.751 -3.338 5.867 1.00 94.69 95 LYS A N 1
ATOM 766 C CA . LYS A 1 95 ? 10.821 -3.194 6.876 1.00 94.69 95 LYS A CA 1
ATOM 767 C C . LYS A 1 95 ? 11.283 -1.751 7.078 1.00 94.69 95 LYS A C 1
ATOM 769 O O . LYS A 1 95 ? 11.972 -1.480 8.063 1.00 94.69 95 LYS A O 1
ATOM 774 N N . GLN A 1 96 ? 10.944 -0.841 6.165 1.00 94.38 96 GLN A N 1
ATOM 775 C CA . GLN A 1 96 ? 11.278 0.578 6.305 1.00 94.38 96 GLN A CA 1
ATOM 776 C C . GLN A 1 96 ? 10.354 1.289 7.305 1.00 94.38 96 GLN A C 1
ATOM 778 O O . GLN A 1 96 ? 10.774 2.258 7.938 1.00 94.38 96 GLN A O 1
ATOM 783 N N . ILE A 1 97 ? 9.138 0.765 7.476 1.00 94.88 97 ILE A N 1
ATOM 784 C CA . ILE A 1 97 ? 8.114 1.252 8.404 1.00 94.88 97 ILE A CA 1
ATOM 785 C C . ILE A 1 97 ? 8.510 0.879 9.838 1.00 94.88 97 ILE A C 1
ATOM 787 O O . ILE A 1 97 ? 8.945 -0.253 10.099 1.00 94.88 97 ILE A O 1
ATOM 791 N N . GLN A 1 98 ? 8.380 1.814 10.781 1.00 93.38 98 GLN A N 1
ATOM 792 C CA . GLN A 1 98 ? 8.737 1.559 12.180 1.00 93.38 98 GLN A CA 1
ATOM 793 C C . GLN A 1 98 ? 7.728 0.608 12.833 1.00 93.38 98 GLN A C 1
ATOM 795 O O . GLN A 1 98 ? 6.543 0.636 12.518 1.00 93.38 98 GLN A O 1
ATOM 800 N N . ASP A 1 99 ? 8.186 -0.285 13.716 1.00 93.62 99 ASP A N 1
ATOM 801 C CA . ASP A 1 99 ? 7.286 -1.293 14.291 1.00 93.62 99 ASP A CA 1
ATOM 802 C C . ASP A 1 99 ? 6.299 -0.662 15.280 1.00 93.62 99 ASP A C 1
ATOM 804 O O . ASP A 1 99 ? 5.150 -1.099 15.332 1.00 93.62 99 ASP A O 1
ATOM 808 N N . GLU A 1 100 ? 6.709 0.393 15.998 1.00 94.44 100 GLU A N 1
ATOM 809 C CA . GLU A 1 100 ? 5.812 1.195 16.841 1.00 94.44 100 GLU A CA 1
ATOM 810 C C . GLU A 1 100 ? 4.667 1.856 16.059 1.00 94.44 100 GLU A C 1
ATOM 812 O O . GLU A 1 100 ? 3.563 1.991 16.584 1.00 94.44 100 GLU A O 1
ATOM 817 N N . ASP A 1 101 ? 4.896 2.188 14.789 1.00 95.81 101 ASP A N 1
ATOM 818 C CA . ASP A 1 101 ? 3.942 2.914 13.949 1.00 95.81 101 ASP A CA 1
ATOM 819 C C . ASP A 1 101 ? 2.924 1.981 13.274 1.00 95.81 101 ASP A C 1
ATOM 821 O O . ASP A 1 101 ? 1.879 2.417 12.796 1.00 95.81 101 ASP A O 1
ATOM 825 N N . LYS A 1 102 ? 3.155 0.661 13.311 1.00 97.31 102 LYS A N 1
ATOM 826 C CA . LYS A 1 102 ? 2.247 -0.359 12.752 1.00 97.31 102 LYS A CA 1
ATOM 827 C C . LYS A 1 102 ? 1.011 -0.622 13.611 1.00 97.31 102 LYS A C 1
ATOM 829 O O . LYS A 1 102 ? 0.221 -1.510 13.278 1.00 97.31 102 LYS A O 1
ATOM 834 N N . THR A 1 103 ? 0.824 0.108 14.703 1.00 98.00 103 THR A N 1
ATOM 835 C CA . THR A 1 103 ? -0.349 -0.006 15.574 1.00 98.00 103 THR A CA 1
ATOM 836 C C . THR A 1 103 ? -0.846 1.367 15.993 1.00 98.00 103 THR A C 1
ATOM 838 O O . THR A 1 103 ? -0.044 2.266 16.213 1.00 98.00 103 THR A O 1
ATOM 841 N N . ASN A 1 104 ? -2.160 1.517 16.138 1.00 97.62 104 ASN A N 1
ATOM 842 C CA . ASN A 1 104 ? -2.783 2.728 16.669 1.00 97.62 104 ASN A CA 1
ATOM 843 C C . ASN A 1 104 ? -4.112 2.372 17.361 1.00 97.62 104 ASN A C 1
ATOM 845 O O . ASN A 1 104 ? -4.542 1.214 17.322 1.00 97.62 104 ASN A O 1
ATOM 849 N N . SER A 1 105 ? -4.782 3.343 17.972 1.00 97.62 105 SER A N 1
ATOM 850 C CA . SER A 1 105 ? -6.178 3.211 18.379 1.00 97.62 105 SER A CA 1
ATOM 851 C C . SER A 1 105 ? -7.008 4.422 17.966 1.00 97.62 105 SER A C 1
ATOM 853 O O . SER A 1 105 ? -6.490 5.512 17.737 1.00 97.62 105 SER A O 1
ATOM 855 N N . ALA A 1 106 ? -8.310 4.197 17.825 1.00 97.56 106 ALA A N 1
ATOM 856 C CA . ALA A 1 106 ? -9.313 5.219 17.567 1.00 97.56 106 ALA A CA 1
ATOM 857 C C . ALA A 1 106 ? -10.477 5.018 18.539 1.00 97.56 106 ALA A C 1
ATOM 859 O O . ALA A 1 106 ? -10.792 3.883 18.892 1.00 97.56 106 ALA A O 1
ATOM 860 N N . THR A 1 107 ? -11.132 6.093 18.965 1.00 97.94 107 THR A N 1
ATOM 861 C CA . THR A 1 107 ? -12.308 6.014 19.844 1.00 97.94 107 THR A CA 1
ATOM 862 C C . THR A 1 107 ? -13.540 6.578 19.154 1.00 97.94 107 THR A C 1
ATOM 864 O O . THR A 1 107 ? -13.446 7.521 18.364 1.00 97.94 107 THR A O 1
ATOM 867 N N . ALA A 1 108 ? -14.712 6.032 19.456 1.00 97.56 108 ALA A N 1
ATOM 868 C CA . ALA A 1 108 ? -15.996 6.621 19.084 1.00 97.56 108 ALA A CA 1
ATOM 869 C C . ALA A 1 108 ? -16.978 6.509 20.252 1.00 97.56 108 ALA A C 1
ATOM 871 O O . ALA A 1 108 ? -16.952 5.517 20.977 1.00 97.56 108 ALA A O 1
ATOM 872 N N . GLU A 1 109 ? -17.810 7.534 20.423 1.00 97.19 109 GLU A N 1
ATOM 873 C CA . GLU A 1 109 ? -18.948 7.502 21.342 1.00 97.19 109 GLU A CA 1
ATOM 874 C C . GLU A 1 109 ? -20.090 6.720 20.683 1.00 97.19 109 GLU A C 1
ATOM 876 O O . GLU A 1 109 ? -20.367 6.914 19.495 1.00 97.19 109 GLU A O 1
ATOM 881 N N . ASP A 1 110 ? -20.702 5.820 21.445 1.00 95.38 110 ASP A N 1
ATOM 882 C CA . ASP A 1 110 ? -21.894 5.079 21.052 1.00 95.38 110 ASP A CA 1
ATOM 883 C C . ASP A 1 110 ? -23.176 5.836 21.460 1.00 95.38 110 ASP A C 1
ATOM 885 O O . ASP A 1 110 ? -23.143 6.767 22.264 1.00 95.38 110 ASP A O 1
ATOM 889 N N . HIS A 1 111 ? -24.332 5.431 20.941 1.00 92.81 111 HIS A N 1
ATOM 890 C CA . HIS A 1 111 ? -25.631 6.064 21.193 1.00 92.81 111 HIS A CA 1
ATOM 891 C C . HIS A 1 111 ? -26.059 6.059 22.673 1.00 92.81 111 HIS A C 1
ATOM 893 O O . HIS A 1 111 ? -26.934 6.831 23.072 1.00 92.81 111 HIS A O 1
ATOM 899 N N . ASP A 1 112 ? -25.475 5.182 23.493 1.00 93.75 112 ASP A N 1
ATOM 900 C CA . ASP A 1 112 ? -25.684 5.120 24.941 1.00 93.75 112 ASP A CA 1
ATOM 901 C C . ASP A 1 112 ? -24.733 6.041 25.738 1.00 93.75 112 ASP A C 1
ATOM 903 O O . ASP A 1 112 ? -24.822 6.109 26.968 1.00 93.75 112 ASP A O 1
ATOM 907 N N . GLY A 1 113 ? -23.863 6.780 25.039 1.00 93.12 113 GLY A N 1
ATOM 908 C CA . GLY A 1 113 ? -22.872 7.700 25.593 1.00 93.12 113 GLY A CA 1
ATOM 909 C C . GLY A 1 113 ? -21.566 7.032 26.034 1.00 93.12 113 GLY A C 1
ATOM 910 O O . GLY A 1 113 ? -20.703 7.710 26.596 1.00 93.12 113 GLY A O 1
ATOM 911 N N . ASN A 1 114 ? -21.397 5.721 25.825 1.00 95.19 114 ASN A N 1
ATOM 912 C CA . ASN A 1 114 ? -20.152 5.032 26.155 1.00 95.19 114 ASN A CA 1
ATOM 913 C C . ASN A 1 114 ? -19.096 5.237 25.060 1.00 95.19 114 ASN A C 1
ATOM 915 O O . ASN A 1 114 ? -19.372 5.106 23.871 1.00 95.19 114 ASN A O 1
ATOM 919 N N . GLU A 1 115 ? -17.846 5.489 25.457 1.00 97.12 115 GLU A N 1
ATOM 920 C CA . GLU A 1 115 ? -16.719 5.471 24.522 1.00 97.12 115 GLU A CA 1
ATOM 921 C C . GLU A 1 115 ? -16.229 4.039 24.273 1.00 97.12 115 GLU A C 1
ATOM 923 O O . GLU A 1 115 ? -15.886 3.303 25.204 1.00 97.12 115 GLU A O 1
ATOM 928 N N . VAL A 1 116 ? -16.126 3.667 22.998 1.00 97.62 116 VAL A N 1
ATOM 929 C CA . VAL A 1 116 ? -15.559 2.392 22.549 1.00 97.62 116 VAL A CA 1
ATOM 930 C C . VAL A 1 116 ? -14.196 2.641 21.906 1.00 97.62 116 VAL A C 1
ATOM 932 O O . VAL A 1 116 ? -14.069 3.448 20.984 1.00 97.62 116 VAL A O 1
ATOM 935 N N . GLU A 1 117 ? -13.168 1.931 22.377 1.00 98.25 117 GLU A N 1
ATOM 936 C CA . GLU A 1 117 ? -11.830 1.937 21.776 1.00 98.25 117 GLU A CA 1
ATOM 937 C C . GLU A 1 117 ? -11.693 0.837 20.711 1.00 98.25 117 GLU A C 1
ATOM 939 O O . GLU A 1 117 ? -11.952 -0.344 20.961 1.00 98.25 117 GLU A O 1
ATOM 944 N N . TYR A 1 118 ? -11.195 1.228 19.539 1.00 98.44 118 TYR A N 1
ATOM 945 C CA . TYR A 1 118 ? -10.893 0.371 18.402 1.00 98.44 118 TYR A CA 1
ATOM 946 C C . TYR A 1 118 ? -9.381 0.302 18.195 1.00 98.44 118 TYR A C 1
ATOM 948 O O . TYR A 1 118 ? -8.719 1.318 17.992 1.00 98.44 118 TYR A O 1
ATOM 956 N N . LYS A 1 119 ? -8.816 -0.906 18.218 1.00 98.62 119 LYS A N 1
ATOM 957 C CA . LYS A 1 119 ? -7.389 -1.149 17.979 1.00 98.62 119 LYS A CA 1
ATOM 958 C C . LYS A 1 119 ? -7.141 -1.358 16.496 1.00 98.62 119 LYS A C 1
ATOM 960 O O . LYS A 1 119 ? -7.754 -2.230 15.876 1.00 98.62 119 LYS A O 1
ATOM 965 N N . LEU A 1 120 ? -6.200 -0.594 15.961 1.00 98.69 120 LEU A N 1
ATOM 966 C CA . LEU A 1 120 ? -5.787 -0.624 14.568 1.00 98.69 120 LEU A CA 1
ATOM 967 C C . LEU A 1 120 ? -4.427 -1.309 14.443 1.00 98.69 120 LEU A C 1
ATOM 969 O O . LEU A 1 120 ? -3.521 -1.084 15.250 1.00 98.69 120 LEU A O 1
ATOM 973 N N . LYS A 1 121 ? -4.270 -2.136 13.413 1.00 98.50 121 LYS A N 1
ATOM 974 C CA . LYS A 1 121 ? -2.997 -2.759 13.057 1.00 98.50 121 LYS A CA 1
ATOM 975 C C . LYS A 1 121 ? -2.752 -2.628 11.564 1.00 98.50 121 LYS A C 1
ATOM 977 O O . LYS A 1 121 ? -3.625 -2.922 10.754 1.00 98.50 121 LYS A O 1
ATOM 982 N N . TYR A 1 122 ? -1.551 -2.198 11.202 1.00 98.50 122 TYR A N 1
ATOM 983 C CA . TYR A 1 122 ? -1.161 -2.060 9.812 1.00 98.50 122 TYR A CA 1
ATOM 984 C C . TYR A 1 122 ? -0.981 -3.451 9.182 1.00 98.50 122 TYR A C 1
ATOM 986 O O . TYR A 1 122 ? -0.235 -4.274 9.727 1.00 98.50 122 TYR A O 1
ATOM 994 N N . PRO A 1 123 ? -1.649 -3.747 8.054 1.00 98.25 123 PRO A N 1
ATOM 995 C CA . PRO A 1 123 ? -1.672 -5.089 7.485 1.00 98.25 123 PRO A CA 1
ATOM 996 C C . PRO A 1 123 ? -0.491 -5.384 6.542 1.00 98.25 123 PRO A C 1
ATOM 998 O O . PRO A 1 123 ? -0.409 -6.494 6.017 1.00 98.25 123 PRO A O 1
ATOM 1001 N N . GLY A 1 124 ? 0.405 -4.416 6.321 1.00 98.19 124 GLY A N 1
ATOM 1002 C CA . GLY A 1 124 ? 1.491 -4.488 5.337 1.00 98.19 124 GLY A CA 1
ATOM 1003 C C . GLY A 1 124 ? 1.110 -3.864 3.991 1.00 98.19 124 GLY A C 1
ATOM 1004 O O . GLY A 1 124 ? -0.067 -3.854 3.608 1.00 98.19 124 GLY A O 1
ATOM 1005 N N . LEU A 1 125 ? 2.110 -3.373 3.253 1.00 97.94 125 LEU A N 1
ATOM 1006 C CA . LEU A 1 125 ? 1.935 -2.648 1.986 1.00 97.94 125 LEU A CA 1
ATOM 1007 C C . LEU A 1 125 ? 1.165 -3.475 0.957 1.00 97.94 125 LEU A C 1
ATOM 1009 O O . LEU A 1 125 ? 0.192 -2.992 0.374 1.00 97.94 125 LEU A O 1
ATOM 1013 N N . LYS A 1 126 ? 1.538 -4.750 0.769 1.00 98.31 126 LYS 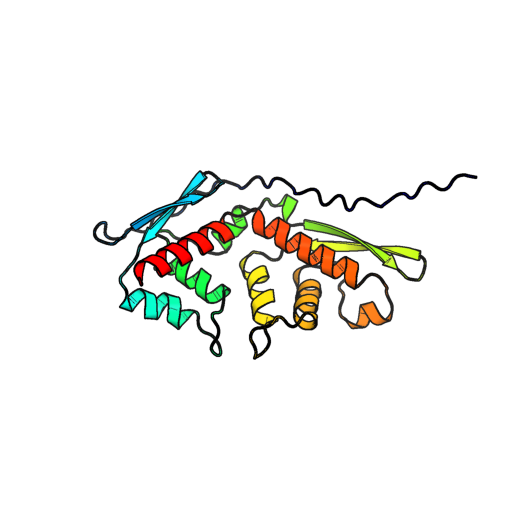A N 1
ATOM 1014 C CA . LYS A 1 126 ? 0.852 -5.616 -0.203 1.00 98.31 126 LYS A CA 1
ATOM 1015 C C . LYS A 1 126 ? -0.641 -5.689 0.089 1.00 98.31 126 LYS A C 1
ATOM 1017 O O . LYS A 1 126 ? -1.459 -5.562 -0.824 1.00 98.31 126 LYS A O 1
ATOM 1022 N N . ARG A 1 127 ? -1.003 -5.894 1.360 1.00 98.38 127 ARG A N 1
ATOM 1023 C CA . ARG A 1 127 ? -2.407 -6.001 1.752 1.00 98.38 127 ARG A CA 1
ATOM 1024 C C . ARG A 1 127 ? -3.125 -4.666 1.594 1.00 98.38 127 ARG A C 1
ATOM 1026 O O . ARG A 1 127 ? -4.201 -4.682 1.013 1.00 98.38 127 ARG A O 1
ATOM 1033 N N . GLN A 1 128 ? -2.531 -3.54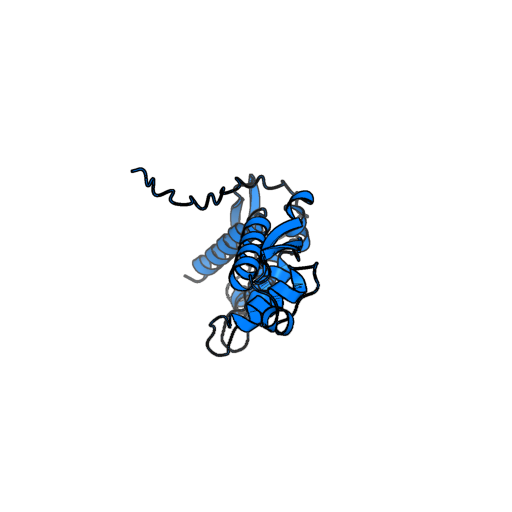3 2.006 1.00 98.12 128 GLN A N 1
ATOM 1034 C CA . GLN A 1 128 ? -3.111 -2.206 1.805 1.00 98.12 128 GLN A CA 1
ATOM 1035 C C . GLN A 1 128 ? -3.530 -1.977 0.344 1.00 98.12 128 GLN A C 1
ATOM 1037 O O . GLN A 1 128 ? -4.664 -1.578 0.083 1.00 98.12 128 GLN A O 1
ATOM 1042 N N . TYR A 1 129 ? -2.651 -2.280 -0.613 1.00 97.62 129 TYR A N 1
ATOM 1043 C CA . TYR A 1 129 ? -2.972 -2.141 -2.036 1.00 97.62 129 TYR A CA 1
ATOM 1044 C C . TYR A 1 129 ? -3.989 -3.178 -2.521 1.00 97.62 129 TYR A C 1
ATOM 1046 O O . TYR A 1 129 ? -4.905 -2.836 -3.269 1.00 97.62 129 TYR A O 1
ATOM 1054 N N . SER A 1 130 ? -3.885 -4.422 -2.045 1.00 98.00 130 SER A N 1
ATOM 1055 C CA . SER A 1 130 ? -4.832 -5.488 -2.401 1.00 98.00 130 SER A CA 1
ATOM 1056 C C . SER A 1 130 ? -6.255 -5.152 -1.949 1.00 98.00 130 SER A C 1
ATOM 1058 O O . SER A 1 130 ? -7.202 -5.419 -2.676 1.00 98.00 130 SER A O 1
ATOM 1060 N N . MET A 1 131 ? -6.421 -4.505 -0.791 1.00 98.12 131 MET A N 1
ATOM 1061 C CA . MET A 1 131 ? -7.729 -4.057 -0.298 1.00 98.12 131 MET A CA 1
ATOM 1062 C C . MET A 1 131 ? -8.405 -3.074 -1.262 1.00 98.12 131 MET A C 1
ATOM 1064 O O . MET A 1 131 ? -9.621 -3.136 -1.435 1.00 98.12 131 MET A O 1
ATOM 1068 N N . VAL A 1 132 ? -7.639 -2.191 -1.911 1.00 96.12 132 VAL A N 1
ATOM 1069 C CA . VAL A 1 132 ? -8.171 -1.249 -2.908 1.00 96.12 132 VAL A CA 1
ATOM 1070 C C . VAL A 1 132 ? -8.579 -1.984 -4.184 1.00 96.12 132 VAL A C 1
ATOM 1072 O O . VAL A 1 132 ? -9.685 -1.765 -4.679 1.00 96.12 132 VAL A O 1
ATOM 1075 N N . GLU A 1 133 ? -7.725 -2.876 -4.692 1.00 95.69 133 GLU A N 1
ATOM 1076 C CA . GLU A 1 133 ? -8.007 -3.624 -5.925 1.00 95.69 133 GLU A CA 1
ATOM 1077 C C . GLU A 1 133 ? -9.183 -4.598 -5.760 1.00 95.69 133 GLU A C 1
ATOM 1079 O O . GLU A 1 133 ? -10.065 -4.658 -6.614 1.00 95.69 133 GLU A O 1
ATOM 1084 N N . GLU A 1 134 ? -9.279 -5.280 -4.617 1.00 95.88 134 GLU A N 1
ATOM 1085 C CA . GLU A 1 134 ? -10.406 -6.160 -4.275 1.00 95.88 134 GLU A CA 1
ATOM 1086 C C . GLU A 1 134 ? -11.727 -5.400 -4.084 1.00 95.88 134 GLU A C 1
ATOM 1088 O O . GLU A 1 134 ? -12.800 -5.994 -4.177 1.00 95.88 134 GLU A O 1
ATOM 1093 N N . SER A 1 135 ? -11.662 -4.090 -3.834 1.00 96.75 135 SER A N 1
ATOM 1094 C CA . SER A 1 135 ? -12.836 -3.223 -3.679 1.00 96.75 135 SER A CA 1
ATOM 1095 C C . SER A 1 135 ? -13.233 -2.527 -4.982 1.00 96.75 135 SER A C 1
ATOM 1097 O O . SER A 1 135 ? -14.146 -1.697 -4.993 1.00 96.75 135 SER A O 1
ATOM 1099 N N . ARG A 1 136 ? -12.552 -2.819 -6.094 1.00 94.56 136 ARG A N 1
ATOM 1100 C CA . ARG A 1 136 ? -12.804 -2.187 -7.386 1.00 94.56 136 ARG A CA 1
ATOM 1101 C C . ARG A 1 136 ? -14.017 -2.818 -8.073 1.00 94.56 136 ARG A C 1
ATOM 1103 O O . ARG A 1 136 ? -14.136 -4.030 -8.222 1.00 94.56 136 ARG A O 1
ATOM 1110 N N . THR A 1 137 ? -14.929 -1.974 -8.530 1.00 91.44 137 THR A N 1
ATOM 1111 C CA . THR A 1 137 ? -16.094 -2.377 -9.325 1.00 91.44 137 THR A CA 1
ATOM 1112 C C . THR A 1 137 ? -15.719 -2.599 -10.790 1.00 91.44 137 THR A C 1
ATOM 1114 O O . THR A 1 137 ? -14.656 -2.191 -11.257 1.00 91.44 137 THR A O 1
ATOM 1117 N N . VAL A 1 138 ? -16.643 -3.178 -11.561 1.00 87.75 138 VAL A N 1
ATOM 1118 C CA . VAL A 1 138 ? -16.464 -3.441 -13.001 1.00 87.75 138 VAL A CA 1
ATOM 1119 C C . VAL A 1 138 ? -16.183 -2.192 -13.846 1.00 87.75 138 VAL A C 1
ATOM 1121 O O . VAL A 1 138 ? -15.669 -2.319 -14.950 1.00 87.75 138 VAL A O 1
ATOM 1124 N N . ASN A 1 139 ? -16.519 -0.992 -13.358 1.00 88.19 139 ASN A N 1
ATOM 1125 C CA . ASN A 1 139 ? -16.243 0.268 -14.055 1.00 88.19 139 ASN A CA 1
ATOM 1126 C C . ASN A 1 139 ? -14.921 0.928 -13.610 1.00 88.19 139 ASN A C 1
ATOM 1128 O O . ASN A 1 139 ? -14.620 2.040 -14.038 1.00 88.19 139 ASN A O 1
ATOM 1132 N N . GLY A 1 140 ? -14.158 0.273 -12.730 1.00 86.69 140 GLY A N 1
ATOM 1133 C CA . GLY A 1 140 ? -12.890 0.769 -12.205 1.00 86.69 140 GLY A CA 1
ATOM 1134 C C . GLY A 1 140 ? -12.993 1.655 -10.958 1.00 86.69 140 GLY A C 1
ATOM 1135 O O . GLY A 1 140 ? -11.951 1.973 -10.385 1.00 86.69 140 GLY A O 1
ATOM 1136 N N . SER A 1 141 ? -14.201 2.026 -10.514 1.00 92.06 141 SER A N 1
ATOM 1137 C CA . SER A 1 141 ? -14.431 2.812 -9.287 1.00 92.06 141 SER A CA 1
ATOM 1138 C C . SER A 1 141 ? -14.349 1.938 -8.039 1.00 92.06 141 SER A C 1
ATOM 1140 O O . SER A 1 141 ? -14.667 0.752 -8.103 1.00 92.06 141 SER A O 1
ATOM 1142 N N . ILE A 1 142 ? -14.005 2.523 -6.892 1.00 94.50 142 ILE A N 1
ATOM 1143 C CA . ILE A 1 142 ? -13.960 1.812 -5.607 1.00 94.50 142 ILE A CA 1
ATOM 1144 C C . ILE A 1 142 ? -15.370 1.729 -5.007 1.00 94.50 142 ILE 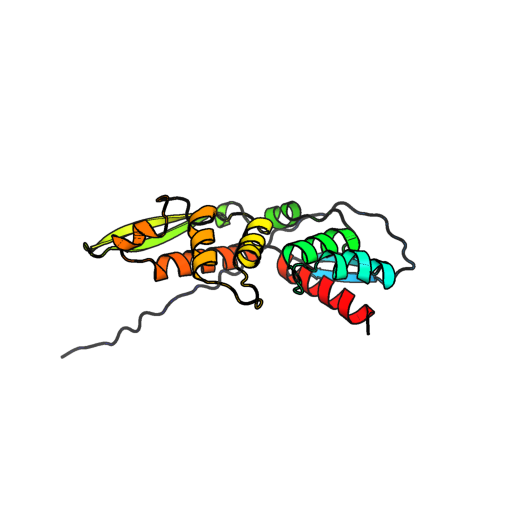A C 1
ATOM 1146 O O . ILE A 1 142 ? -16.026 2.750 -4.794 1.00 94.50 142 ILE A O 1
ATOM 1150 N N . ALA A 1 143 ? -15.830 0.518 -4.696 1.00 96.94 143 ALA A N 1
ATOM 1151 C CA . ALA A 1 143 ? -17.008 0.291 -3.871 1.00 96.94 143 ALA A CA 1
ATOM 1152 C C . ALA A 1 143 ? -16.643 0.494 -2.397 1.00 96.94 143 ALA A C 1
ATOM 1154 O O . ALA A 1 143 ? -16.017 -0.365 -1.778 1.00 96.94 143 ALA A O 1
ATOM 1155 N N . MET A 1 144 ? -17.066 1.619 -1.816 1.00 96.75 144 MET A N 1
ATOM 1156 C CA . MET A 1 144 ? -16.710 1.968 -0.434 1.00 96.75 144 MET A CA 1
ATOM 1157 C C . MET A 1 144 ? -17.193 0.934 0.594 1.00 96.75 144 MET A C 1
ATOM 1159 O O . MET A 1 144 ? -16.518 0.699 1.586 1.00 96.75 144 MET A O 1
ATOM 1163 N N . ALA A 1 145 ? -18.323 0.264 0.347 1.00 97.44 145 ALA A N 1
ATOM 1164 C CA . ALA A 1 145 ? -18.795 -0.814 1.216 1.00 97.44 145 ALA A CA 1
ATOM 1165 C C . ALA A 1 145 ? -17.818 -2.006 1.252 1.00 97.44 145 ALA A C 1
ATOM 1167 O O . ALA A 1 145 ? -17.528 -2.525 2.329 1.00 97.44 145 ALA A O 1
ATOM 1168 N N . GLU A 1 146 ? -17.260 -2.406 0.104 1.00 98.19 146 GLU A N 1
ATOM 1169 C CA . GLU A 1 146 ? -16.239 -3.459 0.064 1.00 98.19 146 GLU A CA 1
ATOM 1170 C C . GLU A 1 146 ? -14.929 -2.968 0.685 1.00 98.19 146 GLU A C 1
ATOM 1172 O O . GLU A 1 146 ? -14.328 -3.692 1.469 1.00 98.19 146 GLU A O 1
ATOM 1177 N N . PHE A 1 147 ? -14.530 -1.715 0.462 1.00 98.44 147 PHE A N 1
ATOM 1178 C CA . PHE A 1 147 ? -13.325 -1.180 1.101 1.00 98.44 147 PHE A CA 1
ATOM 1179 C C . PHE A 1 147 ? -13.449 -1.118 2.632 1.00 98.44 147 PHE A C 1
ATOM 1181 O O . PHE A 1 147 ? -12.553 -1.550 3.354 1.00 98.44 147 PHE A O 1
ATOM 1188 N N . ASN A 1 148 ? -14.597 -0.685 3.151 1.00 98.50 148 ASN A N 1
ATOM 1189 C CA . ASN A 1 148 ? -14.848 -0.643 4.592 1.00 98.50 148 ASN A CA 1
ATOM 1190 C C . ASN A 1 148 ? -14.930 -2.047 5.205 1.00 98.50 148 ASN A C 1
ATOM 1192 O O . ASN A 1 148 ? -14.451 -2.271 6.317 1.00 98.50 148 ASN A O 1
ATOM 1196 N N . LYS A 1 149 ? -15.436 -3.036 4.457 1.00 98.38 149 LYS A N 1
ATOM 1197 C CA . LYS A 1 149 ? -15.332 -4.452 4.838 1.00 98.38 149 LYS A CA 1
ATOM 1198 C C . LYS A 1 149 ? -13.878 -4.883 5.013 1.00 98.38 149 LYS A C 1
ATOM 1200 O O . LYS A 1 149 ? -13.552 -5.568 5.980 1.00 98.38 149 LYS A O 1
ATOM 1205 N N . GLN A 1 150 ? -13.007 -4.462 4.099 1.00 98.44 150 GLN A N 1
ATOM 1206 C CA . GLN A 1 150 ? -11.581 -4.763 4.152 1.00 98.44 150 GLN A CA 1
ATOM 1207 C C . GLN A 1 150 ? -10.903 -4.095 5.359 1.00 98.44 150 GLN A C 1
ATOM 1209 O O . GLN A 1 150 ? -10.093 -4.739 6.026 1.00 98.44 150 GLN A O 1
ATOM 1214 N N . LEU A 1 151 ? -11.261 -2.846 5.687 1.00 98.50 151 LEU A N 1
ATOM 1215 C CA . LEU A 1 151 ? -10.788 -2.162 6.900 1.00 98.50 151 LEU A CA 1
ATOM 1216 C C . LEU A 1 151 ? -11.171 -2.938 8.167 1.00 98.50 151 LEU A C 1
ATOM 1218 O O . LEU A 1 151 ? -10.303 -3.235 8.989 1.00 98.50 151 LEU A O 1
ATOM 1222 N N . MET A 1 152 ? -12.439 -3.335 8.297 1.00 98.38 152 MET A N 1
ATOM 1223 C CA . MET A 1 152 ? -12.913 -4.140 9.430 1.00 98.38 152 MET A CA 1
ATOM 1224 C C . MET A 1 152 ? -12.216 -5.502 9.526 1.00 98.38 152 MET A C 1
ATOM 1226 O O . MET A 1 152 ? -11.964 -5.993 10.619 1.00 98.38 152 MET A O 1
ATOM 1230 N N . GLN A 1 153 ? -11.878 -6.115 8.390 1.00 97.88 153 GLN A N 1
ATOM 1231 C CA . GLN A 1 153 ? -11.271 -7.445 8.360 1.00 97.88 153 GLN A CA 1
ATOM 1232 C C . GLN A 1 153 ? -9.759 -7.440 8.629 1.00 97.88 153 GLN A C 1
ATOM 1234 O O . GLN A 1 153 ? -9.232 -8.404 9.189 1.00 97.88 153 GLN A O 1
ATOM 1239 N N . HIS A 1 154 ? -9.044 -6.408 8.179 1.00 98.12 154 HIS A N 1
ATOM 1240 C CA . HIS A 1 154 ? -7.578 -6.427 8.128 1.00 98.12 154 HIS A CA 1
ATOM 1241 C C . HIS A 1 154 ? -6.899 -5.346 8.960 1.00 98.12 154 HIS A C 1
ATOM 1243 O O . HIS A 1 154 ? -5.717 -5.497 9.264 1.00 98.12 154 HIS A O 1
ATOM 1249 N N . VAL A 1 155 ? -7.617 -4.283 9.319 1.00 98.31 155 VAL A N 1
ATOM 1250 C CA . VAL A 1 155 ? -7.047 -3.119 10.006 1.00 98.31 155 VAL A CA 1
ATOM 1251 C C . VAL A 1 155 ? -7.592 -3.002 11.418 1.00 98.31 155 VAL A C 1
ATOM 1253 O O . VAL A 1 155 ? -6.815 -2.841 12.355 1.00 98.31 155 VAL A O 1
ATOM 1256 N N . ILE A 1 156 ? -8.907 -3.124 11.590 1.00 98.31 156 ILE A N 1
ATOM 1257 C CA . ILE A 1 156 ? -9.559 -3.011 12.895 1.00 98.31 156 ILE A CA 1
ATOM 1258 C C . ILE A 1 156 ? -9.546 -4.391 13.557 1.00 98.31 156 ILE A C 1
ATOM 1260 O O . ILE A 1 156 ? -10.332 -5.271 13.223 1.00 98.31 156 ILE A O 1
ATOM 1264 N N . VAL A 1 157 ? -8.606 -4.603 14.478 1.00 97.50 157 VAL A N 1
ATOM 1265 C CA . VAL A 1 157 ? -8.352 -5.925 15.079 1.00 97.50 157 VAL A CA 1
ATOM 1266 C C . VAL A 1 157 ? -9.095 -6.152 16.396 1.00 97.50 157 VAL A C 1
ATOM 1268 O O . VAL A 1 157 ? -9.158 -7.284 16.875 1.00 97.50 157 VAL A O 1
ATOM 1271 N N . SER A 1 158 ? -9.633 -5.096 17.009 1.00 97.44 158 SER A N 1
ATOM 1272 C CA . SER A 1 158 ? -10.442 -5.184 18.227 1.00 97.44 158 SER A CA 1
ATOM 1273 C C . SER A 1 158 ? -11.327 -3.941 18.378 1.00 97.44 158 SER A C 1
ATOM 1275 O O . SER A 1 158 ? -10.783 -2.855 18.223 1.00 97.44 158 SER A O 1
ATOM 1277 N N . PRO A 1 159 ? -12.611 -4.070 18.761 1.00 95.94 159 PRO A N 1
ATOM 1278 C CA . PRO A 1 159 ? -13.383 -5.314 18.728 1.00 95.94 159 PRO A CA 1
ATOM 1279 C C . PRO A 1 159 ? -13.413 -5.916 17.313 1.00 95.94 159 PRO A C 1
ATOM 1281 O O . PRO A 1 159 ? -13.154 -5.232 16.327 1.00 95.94 159 PRO A O 1
ATOM 1284 N N . ASN A 1 160 ? -13.672 -7.221 17.207 1.00 94.06 160 ASN A N 1
ATOM 1285 C CA . ASN A 1 160 ? -13.833 -7.862 15.902 1.00 94.06 160 ASN A CA 1
ATOM 1286 C C . ASN A 1 160 ? -15.218 -7.506 15.352 1.00 94.06 160 ASN A C 1
ATOM 1288 O O . ASN A 1 160 ? -16.221 -8.059 15.804 1.00 94.06 160 ASN A O 1
ATOM 1292 N N . ILE A 1 161 ? -15.250 -6.559 14.420 1.00 96.06 161 ILE A N 1
ATOM 1293 C CA . ILE A 1 161 ? -16.474 -5.938 13.915 1.00 96.06 161 ILE A CA 1
ATOM 1294 C C . ILE A 1 161 ? -16.768 -6.336 12.470 1.00 96.06 161 ILE A C 1
ATOM 1296 O O . ILE A 1 161 ? -15.885 -6.677 11.683 1.00 96.06 161 ILE A O 1
ATOM 1300 N N . LYS A 1 162 ? -18.051 -6.284 12.127 1.00 96.56 162 LYS A N 1
ATOM 1301 C CA . LYS A 1 162 ? -18.610 -6.504 10.789 1.00 96.56 162 LYS A CA 1
ATOM 1302 C C . LYS A 1 162 ? -19.754 -5.510 10.584 1.00 96.56 162 LYS A C 1
ATOM 1304 O O . LYS A 1 162 ? -20.063 -4.739 11.482 1.00 96.56 162 LYS A O 1
ATOM 1309 N N . PHE A 1 163 ? -20.385 -5.504 9.413 1.00 97.25 163 PHE A N 1
ATOM 1310 C CA . PHE A 1 163 ? -21.449 -4.536 9.122 1.00 97.25 163 PHE A CA 1
ATOM 1311 C C . PHE A 1 163 ? -22.627 -4.573 10.109 1.00 97.25 163 PHE A C 1
ATOM 1313 O O . PHE A 1 163 ? -23.103 -3.516 10.495 1.00 97.25 163 PHE A O 1
ATOM 1320 N N . ASP A 1 164 ? -23.026 -5.758 10.568 1.00 97.50 164 ASP A N 1
ATOM 1321 C CA . ASP A 1 164 ? -24.112 -5.971 11.537 1.00 97.50 164 ASP A CA 1
ATOM 1322 C C . ASP A 1 164 ? -23.828 -5.394 12.936 1.00 97.50 164 ASP A C 1
ATOM 1324 O O . ASP A 1 164 ? -24.755 -5.113 13.697 1.00 97.50 164 ASP A O 1
ATOM 1328 N N . TYR A 1 165 ? -22.556 -5.171 13.281 1.00 97.12 165 TYR A N 1
ATOM 1329 C CA . TYR A 1 165 ? -22.182 -4.461 14.507 1.00 97.12 165 TYR A CA 1
ATOM 1330 C C . TYR A 1 165 ? -22.756 -3.037 14.515 1.00 97.12 165 TYR A C 1
ATOM 1332 O O . TYR A 1 165 ? -23.307 -2.601 15.523 1.00 97.12 165 TYR A O 1
ATOM 1340 N N . TRP A 1 166 ? -22.696 -2.347 13.375 1.00 97.19 166 TRP A N 1
ATOM 1341 C CA . TRP A 1 166 ? -23.121 -0.952 13.238 1.00 97.19 166 TRP A CA 1
ATOM 1342 C C . TRP A 1 166 ? -24.641 -0.770 13.189 1.00 97.19 166 TRP A C 1
ATOM 1344 O O . TRP A 1 166 ? -25.120 0.351 13.297 1.00 97.19 166 TRP A O 1
ATOM 1354 N N . ASP A 1 167 ? -25.412 -1.856 13.089 1.00 97.00 167 ASP A N 1
ATOM 1355 C CA . ASP A 1 167 ? -26.872 -1.798 13.247 1.00 97.00 167 ASP A CA 1
ATOM 1356 C C . ASP A 1 167 ? -27.276 -1.492 14.704 1.00 97.00 167 ASP A C 1
ATOM 1358 O O . ASP A 1 167 ? -28.420 -1.122 14.968 1.00 97.00 167 ASP A O 1
ATOM 1362 N N . HIS A 1 168 ? -26.342 -1.664 15.648 1.00 95.88 168 HIS A N 1
ATOM 1363 C CA . HIS A 1 168 ? -26.559 -1.498 17.087 1.00 95.88 168 HIS A CA 1
ATOM 1364 C C . HIS A 1 168 ? -25.537 -0.570 17.762 1.00 95.88 168 HIS A C 1
ATOM 1366 O O . HIS A 1 168 ? -25.640 -0.382 18.969 1.00 95.88 168 HIS A O 1
ATOM 1372 N N . HIS A 1 169 ? -24.560 -0.039 17.018 1.00 96.62 169 HIS A N 1
ATOM 1373 C CA . HIS A 1 169 ? -23.500 0.820 17.551 1.00 96.62 169 HIS A CA 1
ATOM 1374 C C . HIS A 1 169 ? -23.246 2.003 16.615 1.00 96.62 169 HIS A C 1
ATOM 1376 O O . HIS A 1 169 ? -23.149 1.830 15.395 1.00 96.62 169 HIS A O 1
ATOM 1382 N N . ASP A 1 170 ? -23.065 3.186 17.191 1.00 97.25 170 ASP A N 1
ATOM 1383 C CA . ASP A 1 170 ? -22.683 4.390 16.460 1.00 97.25 170 ASP A CA 1
ATOM 1384 C C . ASP A 1 170 ? -21.166 4.439 16.185 1.00 97.25 170 ASP A C 1
ATOM 1386 O O . ASP A 1 170 ? -20.370 3.629 16.663 1.00 97.25 170 ASP A O 1
ATOM 1390 N N . GLY A 1 171 ? -20.745 5.400 15.356 1.00 96.81 171 GLY A N 1
ATOM 1391 C CA . GLY A 1 171 ? -19.327 5.661 15.085 1.00 96.81 171 GLY A CA 1
ATOM 1392 C C . GLY A 1 171 ? -18.767 5.050 13.798 1.00 96.81 171 GLY A C 1
ATOM 1393 O O . GLY A 1 171 ? -17.591 5.270 13.505 1.00 96.81 171 GLY A O 1
ATOM 1394 N N . TYR A 1 172 ? -19.585 4.366 12.985 1.00 97.88 172 TYR A N 1
ATOM 1395 C CA . TYR A 1 172 ? -19.157 3.730 11.726 1.00 97.88 172 TYR A CA 1
ATOM 1396 C C . TYR A 1 172 ? -18.290 4.645 10.850 1.00 97.88 172 TYR A C 1
ATOM 1398 O O . TYR A 1 172 ? -17.164 4.291 10.506 1.00 97.88 172 TYR A O 1
ATOM 1406 N N . GLN A 1 173 ? -18.789 5.839 10.510 1.00 96.88 173 GLN A N 1
ATOM 1407 C CA . GLN A 1 173 ? -18.071 6.756 9.620 1.00 96.88 173 GLN A CA 1
ATOM 1408 C C . GLN A 1 173 ? -16.716 7.167 10.210 1.00 96.88 173 GLN A C 1
ATOM 1410 O O . GLN A 1 173 ? -15.708 7.091 9.511 1.00 96.88 173 GLN A O 1
ATOM 1415 N N . LYS A 1 174 ? -16.691 7.535 11.497 1.00 97.62 174 LYS A N 1
ATOM 1416 C CA . LYS A 1 174 ? -15.474 7.952 12.203 1.00 97.62 174 LYS A CA 1
ATOM 1417 C C . LYS A 1 174 ? -14.427 6.841 12.188 1.00 97.62 174 LYS A C 1
ATOM 1419 O O . LYS A 1 174 ? -13.293 7.073 11.794 1.00 97.62 174 LYS A O 1
ATOM 1424 N N . ILE A 1 175 ? -14.805 5.621 12.565 1.00 98.25 175 ILE A N 1
ATOM 1425 C CA . ILE A 1 175 ? -13.854 4.509 12.673 1.00 98.25 175 ILE A CA 1
ATOM 1426 C C . ILE A 1 175 ? -13.338 4.054 11.301 1.00 98.25 175 ILE A C 1
ATOM 1428 O O . ILE A 1 175 ? -12.161 3.710 11.181 1.00 98.25 175 ILE A O 1
ATOM 1432 N N . MET A 1 176 ? -14.168 4.083 10.250 1.00 98.50 176 MET A N 1
ATOM 1433 C CA . MET A 1 176 ? -13.695 3.790 8.888 1.00 98.50 176 MET A CA 1
ATOM 1434 C C . MET A 1 176 ? -12.733 4.869 8.372 1.00 98.50 176 MET A C 1
ATOM 1436 O O . MET A 1 176 ? -11.723 4.541 7.749 1.00 98.50 176 MET A O 1
ATOM 1440 N N . GLU A 1 177 ? -13.015 6.145 8.649 1.00 98.31 177 GLU A N 1
ATOM 1441 C CA . GLU A 1 177 ? -12.137 7.260 8.283 1.00 98.31 177 GLU A CA 1
ATOM 1442 C C . GLU A 1 177 ? -10.786 7.167 9.001 1.00 98.31 177 GLU A C 1
ATOM 1444 O O . GLU A 1 177 ? -9.749 7.161 8.338 1.00 98.31 177 GLU A O 1
ATOM 1449 N N . GLU A 1 178 ? -10.790 6.983 10.323 1.00 98.38 178 GLU A N 1
ATOM 1450 C CA . GLU A 1 178 ? -9.575 6.804 11.131 1.00 98.38 178 GLU A CA 1
ATOM 1451 C C . GLU A 1 178 ? -8.763 5.582 10.675 1.00 98.38 178 GLU A C 1
ATOM 1453 O O . GLU A 1 178 ? -7.541 5.652 10.536 1.00 98.38 178 GLU A O 1
ATOM 1458 N N . GLY A 1 179 ? -9.432 4.468 10.352 1.00 98.25 179 GLY A N 1
ATOM 1459 C CA . GLY A 1 179 ? -8.785 3.282 9.790 1.00 98.25 179 GLY A CA 1
ATOM 1460 C C . GLY A 1 179 ? -8.091 3.555 8.449 1.00 98.25 179 GLY A C 1
ATOM 1461 O O . GLY A 1 179 ? -6.962 3.108 8.232 1.00 98.25 179 GLY A O 1
ATOM 1462 N N . ASN A 1 180 ? -8.732 4.316 7.558 1.00 98.12 180 ASN A N 1
ATOM 1463 C CA . ASN A 1 180 ? -8.158 4.698 6.267 1.00 98.12 180 ASN A CA 1
ATOM 1464 C C . ASN A 1 180 ? -7.002 5.706 6.411 1.00 98.12 180 ASN A C 1
ATOM 1466 O O . ASN A 1 180 ? -5.966 5.554 5.760 1.00 98.12 180 ASN A O 1
ATOM 1470 N N . VAL A 1 181 ? -7.146 6.707 7.286 1.00 98.25 181 VAL A N 1
ATOM 1471 C CA . VAL A 1 181 ? -6.088 7.683 7.598 1.00 98.25 181 VAL A CA 1
ATOM 1472 C C . VAL A 1 181 ? -4.868 6.978 8.184 1.00 98.25 181 VAL A C 1
ATOM 1474 O O . VAL A 1 181 ? -3.742 7.234 7.750 1.00 98.25 181 VAL A O 1
ATOM 1477 N N . PHE A 1 182 ? -5.081 6.045 9.113 1.00 98.31 182 PHE A N 1
ATOM 1478 C CA . PHE A 1 182 ? -4.025 5.215 9.677 1.00 98.31 182 PHE A CA 1
ATOM 1479 C C . PHE A 1 182 ? -3.287 4.416 8.591 1.00 98.31 182 PHE A C 1
ATOM 1481 O O . PHE A 1 182 ? -2.061 4.493 8.517 1.00 98.31 182 PHE A O 1
ATOM 1488 N N . LEU A 1 183 ? -4.006 3.725 7.695 1.00 96.81 183 LEU A N 1
ATOM 1489 C CA . LEU A 1 183 ? -3.391 3.009 6.568 1.00 96.81 183 LEU A CA 1
ATOM 1490 C C . LEU A 1 183 ? -2.534 3.919 5.681 1.00 96.81 183 LEU A C 1
ATOM 1492 O O . LEU A 1 183 ? -1.406 3.563 5.346 1.00 96.81 183 LEU A O 1
ATOM 1496 N N . GLY A 1 184 ? -3.068 5.077 5.283 1.00 95.94 184 GLY A N 1
ATOM 1497 C CA . GLY A 1 184 ? -2.358 6.018 4.417 1.00 95.94 184 GLY A CA 1
ATOM 1498 C C . GLY A 1 184 ? -1.104 6.582 5.084 1.00 95.94 184 GLY A C 1
ATOM 1499 O O . GLY A 1 184 ? -0.043 6.632 4.462 1.00 95.94 184 GLY A O 1
ATOM 1500 N N . THR A 1 185 ? -1.215 6.936 6.365 1.00 96.50 185 THR A N 1
ATOM 1501 C CA . THR A 1 185 ? -0.106 7.479 7.158 1.00 96.50 185 THR A CA 1
ATOM 1502 C C . THR A 1 185 ? 1.017 6.454 7.284 1.00 96.50 185 THR A C 1
ATOM 1504 O O . THR A 1 185 ? 2.150 6.750 6.912 1.00 96.50 185 THR A O 1
ATOM 1507 N N . VAL A 1 186 ? 0.702 5.227 7.711 1.00 96.56 186 VAL A N 1
ATOM 1508 C CA . VAL A 1 186 ? 1.712 4.177 7.919 1.00 96.56 186 VAL A CA 1
ATOM 1509 C C . VAL A 1 186 ? 2.290 3.662 6.592 1.00 96.56 186 VAL A C 1
ATOM 1511 O O . VAL A 1 186 ? 3.486 3.411 6.474 1.00 96.56 186 VAL A O 1
ATOM 1514 N N . GLY A 1 187 ? 1.483 3.554 5.535 1.00 95.06 187 GLY A N 1
ATOM 1515 C CA . GLY A 1 187 ? 2.000 3.187 4.213 1.00 95.06 187 GLY A CA 1
ATOM 1516 C C . GLY A 1 187 ? 2.997 4.212 3.651 1.00 95.06 187 GLY A C 1
ATOM 1517 O O . GLY A 1 187 ? 3.931 3.842 2.942 1.00 95.06 187 GLY A O 1
ATOM 1518 N N . SER A 1 188 ? 2.840 5.496 4.002 1.00 94.69 188 SER A N 1
ATOM 1519 C CA . SER A 1 188 ? 3.720 6.585 3.545 1.00 94.69 188 SER A CA 1
ATOM 1520 C C . SER A 1 188 ? 5.097 6.626 4.224 1.00 94.69 188 SER A C 1
ATOM 1522 O O . SER A 1 188 ? 5.980 7.373 3.794 1.00 94.69 188 SER A O 1
ATOM 1524 N N . GLU A 1 189 ? 5.314 5.821 5.272 1.00 94.62 189 GLU A N 1
ATOM 1525 C CA . GLU A 1 189 ? 6.609 5.751 5.965 1.00 94.62 189 GLU A CA 1
ATOM 1526 C C . GLU A 1 189 ? 7.685 5.007 5.158 1.00 94.62 189 GLU A C 1
ATOM 1528 O O . GLU A 1 189 ? 8.862 5.012 5.524 1.00 94.62 189 GLU A O 1
ATOM 1533 N N . SER A 1 190 ? 7.289 4.347 4.070 1.00 95.75 190 SER A N 1
ATOM 1534 C CA . SER A 1 190 ? 8.186 3.648 3.160 1.00 95.75 190 SER A CA 1
ATOM 1535 C C . SER A 1 190 ? 8.432 4.455 1.885 1.00 95.75 190 SER A C 1
ATOM 1537 O O . SER A 1 190 ? 7.558 5.170 1.400 1.00 95.75 190 SER A O 1
ATOM 1539 N N . ASP A 1 191 ? 9.597 4.244 1.274 1.00 96.44 191 ASP A N 1
ATOM 1540 C CA . ASP A 1 191 ? 9.915 4.711 -0.078 1.00 96.44 191 ASP A CA 1
ATOM 1541 C C . ASP A 1 191 ? 9.028 4.055 -1.161 1.00 96.44 191 ASP A C 1
ATOM 1543 O O . ASP A 1 191 ? 9.128 4.398 -2.336 1.00 96.44 191 ASP A O 1
ATOM 1547 N N . PHE A 1 192 ? 8.188 3.070 -0.817 1.00 97.62 192 PHE A N 1
ATOM 1548 C CA . PHE A 1 192 ? 7.448 2.261 -1.789 1.00 97.62 192 PHE A CA 1
ATOM 1549 C C . PHE A 1 192 ? 6.693 3.095 -2.831 1.00 97.62 192 PHE A C 1
ATOM 1551 O O . PHE A 1 192 ? 6.876 2.883 -4.029 1.00 97.62 192 PHE A O 1
ATOM 1558 N N . ASN A 1 193 ? 5.873 4.054 -2.389 1.00 95.75 193 ASN A N 1
ATOM 1559 C CA . ASN A 1 193 ? 5.019 4.831 -3.292 1.00 95.75 193 ASN A CA 1
ATOM 1560 C C . ASN A 1 193 ? 5.855 5.662 -4.270 1.00 95.75 193 ASN A C 1
ATOM 1562 O O . ASN A 1 193 ? 5.672 5.544 -5.479 1.00 95.75 193 ASN A O 1
ATOM 1566 N N . GLU A 1 194 ? 6.816 6.433 -3.758 1.00 96.75 194 GLU A N 1
ATOM 1567 C CA . GLU A 1 194 ? 7.673 7.284 -4.591 1.00 96.75 194 GLU A CA 1
ATOM 1568 C C . GLU A 1 194 ? 8.532 6.462 -5.563 1.00 96.75 194 GLU A C 1
ATOM 1570 O O . GLU A 1 194 ? 8.687 6.843 -6.721 1.00 96.75 194 GLU A O 1
ATOM 1575 N N . VAL A 1 195 ? 9.043 5.298 -5.142 1.00 98.06 195 VAL A N 1
ATOM 1576 C CA . VAL A 1 195 ? 9.872 4.443 -6.000 1.00 98.06 195 VAL A CA 1
ATOM 1577 C C . VAL A 1 195 ? 9.024 3.796 -7.093 1.00 98.06 195 VAL A C 1
ATOM 1579 O O . VAL A 1 195 ? 9.467 3.723 -8.240 1.00 98.06 195 VAL A O 1
ATOM 1582 N N . MET A 1 196 ? 7.811 3.331 -6.776 1.00 98.38 196 MET A N 1
ATOM 1583 C CA . MET A 1 196 ? 6.913 2.736 -7.772 1.00 98.38 196 MET A CA 1
ATOM 1584 C C . MET A 1 196 ? 6.396 3.772 -8.777 1.00 98.38 196 MET A C 1
ATOM 1586 O O . MET A 1 196 ? 6.292 3.467 -9.970 1.00 98.38 196 MET A O 1
ATOM 1590 N N . GLU A 1 197 ? 6.109 4.995 -8.329 1.00 97.94 197 GLU A N 1
ATOM 1591 C CA . GLU A 1 197 ? 5.750 6.115 -9.205 1.00 97.94 197 GLU A CA 1
ATOM 1592 C C . GLU A 1 197 ? 6.922 6.493 -10.118 1.00 97.94 197 GLU A C 1
ATOM 1594 O O . GLU A 1 197 ? 6.769 6.492 -11.342 1.00 97.94 197 GLU A O 1
ATOM 1599 N N . ALA A 1 198 ? 8.122 6.678 -9.561 1.00 98.44 198 ALA A N 1
ATOM 1600 C CA . ALA A 1 198 ? 9.318 6.999 -10.337 1.00 98.44 198 ALA A CA 1
ATOM 1601 C C . ALA A 1 198 ? 9.673 5.899 -11.356 1.00 98.44 198 ALA A C 1
ATOM 1603 O O . ALA A 1 198 ? 10.030 6.196 -12.500 1.00 98.44 198 ALA A O 1
ATOM 1604 N N . ALA A 1 199 ? 9.532 4.623 -10.984 1.00 98.25 199 ALA A N 1
ATOM 1605 C CA . ALA A 1 199 ? 9.754 3.500 -11.892 1.00 98.25 199 ALA A CA 1
ATOM 1606 C C . ALA A 1 199 ? 8.705 3.447 -13.018 1.00 98.25 199 ALA A C 1
ATOM 1608 O O . ALA A 1 199 ? 9.050 3.172 -14.172 1.00 98.25 199 ALA A O 1
ATOM 1609 N N . SER A 1 200 ? 7.438 3.746 -12.709 1.00 97.94 200 SER A N 1
ATOM 1610 C CA . SER A 1 200 ? 6.366 3.847 -13.709 1.00 97.94 200 SER A CA 1
ATOM 1611 C C . SER A 1 200 ? 6.637 4.982 -14.699 1.00 97.94 200 SER A C 1
ATOM 1613 O O . SER A 1 200 ? 6.549 4.787 -15.913 1.00 97.94 200 SER A O 1
ATOM 1615 N N . ASP A 1 201 ? 7.041 6.150 -14.202 1.00 98.06 201 ASP A N 1
ATOM 1616 C CA . ASP A 1 201 ? 7.379 7.313 -15.025 1.00 98.06 201 ASP A CA 1
ATOM 1617 C C . ASP A 1 201 ? 8.614 7.078 -15.893 1.00 98.06 201 ASP A C 1
ATOM 1619 O O . ASP A 1 201 ? 8.647 7.475 -17.063 1.00 98.06 201 ASP A O 1
ATOM 1623 N N . PHE A 1 202 ? 9.624 6.393 -15.356 1.00 97.69 202 PHE A N 1
ATOM 1624 C CA . PHE A 1 202 ? 10.774 5.934 -16.125 1.00 97.69 202 PHE A CA 1
ATOM 1625 C C . PHE A 1 202 ? 10.342 5.047 -17.298 1.00 97.69 202 PHE A C 1
ATOM 1627 O O . PHE A 1 202 ? 10.703 5.333 -18.441 1.00 97.69 202 PHE A O 1
ATOM 1634 N N . VAL A 1 203 ? 9.511 4.031 -17.052 1.00 96.75 203 VAL A N 1
ATOM 1635 C CA . VAL A 1 203 ? 8.979 3.158 -18.110 1.00 96.75 203 VAL A CA 1
ATOM 1636 C C . VAL A 1 203 ? 8.181 3.954 -19.147 1.00 96.75 203 VAL A C 1
ATOM 1638 O O . VAL A 1 203 ? 8.429 3.823 -20.347 1.00 96.75 203 VAL A O 1
ATOM 1641 N N . ASN A 1 204 ? 7.273 4.823 -18.703 1.00 95.38 204 ASN A N 1
ATOM 1642 C CA . ASN A 1 204 ? 6.417 5.617 -19.584 1.00 95.38 204 ASN A CA 1
ATOM 1643 C C . ASN A 1 204 ? 7.213 6.557 -20.496 1.00 95.38 204 ASN A C 1
ATOM 1645 O O . ASN A 1 204 ? 6.857 6.725 -21.663 1.00 95.38 204 ASN A O 1
ATOM 1649 N N . ARG A 1 205 ? 8.305 7.156 -20.004 1.00 95.94 205 ARG A N 1
ATOM 1650 C CA . ARG A 1 205 ? 9.195 7.988 -20.831 1.00 95.94 205 ARG A CA 1
ATOM 1651 C C . ARG A 1 205 ? 9.920 7.189 -21.907 1.00 95.94 205 ARG A C 1
ATOM 1653 O O . ARG A 1 205 ? 10.202 7.744 -22.962 1.00 95.94 205 ARG A O 1
ATOM 1660 N N . MET A 1 206 ? 10.210 5.912 -21.669 1.00 92.75 206 MET A N 1
ATOM 1661 C CA . MET A 1 206 ? 10.922 5.066 -22.633 1.00 92.75 206 MET A CA 1
ATOM 1662 C C . MET A 1 206 ? 10.040 4.563 -23.782 1.00 92.75 206 MET A C 1
ATOM 1664 O O . MET A 1 206 ? 10.578 4.149 -24.809 1.00 92.75 206 MET A O 1
ATOM 1668 N N . PHE A 1 207 ? 8.713 4.606 -23.621 1.00 86.50 207 PHE A N 1
ATOM 1669 C CA . PHE A 1 207 ? 7.749 4.325 -24.689 1.00 86.50 207 PHE A CA 1
ATOM 1670 C C . PHE A 1 207 ? 7.525 5.503 -25.650 1.00 86.50 207 PHE A C 1
ATOM 1672 O O . PHE A 1 207 ? 6.934 5.299 -26.710 1.00 86.50 207 PHE A O 1
ATOM 1679 N N . ARG A 1 208 ? 7.948 6.715 -25.272 1.00 82.00 208 ARG A N 1
ATOM 1680 C CA . ARG A 1 208 ? 7.765 7.944 -26.058 1.00 82.00 208 ARG A CA 1
ATOM 1681 C C . ARG A 1 208 ? 8.886 8.172 -27.067 1.00 82.00 208 ARG A C 1
ATOM 1683 O O . ARG A 1 208 ? 10.025 7.712 -26.823 1.00 82.00 208 ARG A O 1
#

Sequence (208 aa):
MTEKDEAQATNTAVKTTTRKKATPKKKNYSKTMKQETFTAESGNEYLFTYPGTFFVQQKVVDASMVNGFQDKVLLYEALMKNILEGDYDWDYFDKQIQDEDKTNSATAEDHDGNEVEYKLKYPGLKRQYSMVEESRTVNGSIAMAEFNKQLMQHVIVSPNIKFDYWDHHDGYQKIMEEGNVFLGTVGSESDFNEVMEAASDFVNRMFR